Protein AF-A0A8I1KSX3-F1 (afdb_monomer)

Structure (mmCIF, N/CA/C/O backbone):
data_AF-A0A8I1KSX3-F1
#
_entry.id   AF-A0A8I1KSX3-F1
#
loop_
_atom_site.group_PDB
_atom_site.id
_atom_site.type_symbol
_atom_site.label_atom_id
_atom_site.label_alt_id
_atom_site.label_comp_id
_atom_site.label_asym_id
_atom_site.label_entity_id
_atom_site.label_seq_id
_atom_site.pdbx_PDB_ins_code
_atom_site.Cartn_x
_atom_site.Cartn_y
_atom_site.Cartn_z
_atom_site.occupancy
_atom_site.B_iso_or_equiv
_atom_site.auth_seq_id
_atom_site.auth_comp_id
_atom_site.auth_asym_id
_atom_site.auth_atom_id
_atom_site.pdbx_PDB_model_num
ATOM 1 N N . TYR A 1 1 ? -3.287 -19.341 21.370 1.00 27.23 1 TYR A N 1
ATOM 2 C CA . TYR A 1 1 ? -2.752 -18.463 22.425 1.00 27.23 1 TYR A CA 1
ATOM 3 C C . TYR A 1 1 ? -1.427 -17.921 21.934 1.00 27.23 1 TYR A C 1
ATOM 5 O O . TYR A 1 1 ? -0.500 -18.705 21.793 1.00 27.23 1 TYR A O 1
ATOM 13 N N . ALA A 1 2 ? -1.375 -16.641 21.568 1.00 31.47 2 ALA A N 1
ATOM 14 C CA . ALA A 1 2 ? -0.134 -15.988 21.161 1.00 31.47 2 ALA A CA 1
ATOM 15 C C . ALA A 1 2 ? 0.572 -15.428 22.402 1.00 31.47 2 ALA A C 1
ATOM 17 O O . ALA A 1 2 ? -0.080 -14.806 23.243 1.00 31.47 2 ALA A O 1
ATOM 18 N N . HIS A 1 3 ? 1.880 -15.649 22.509 1.00 29.52 3 HIS A N 1
ATOM 19 C CA . HIS A 1 3 ? 2.72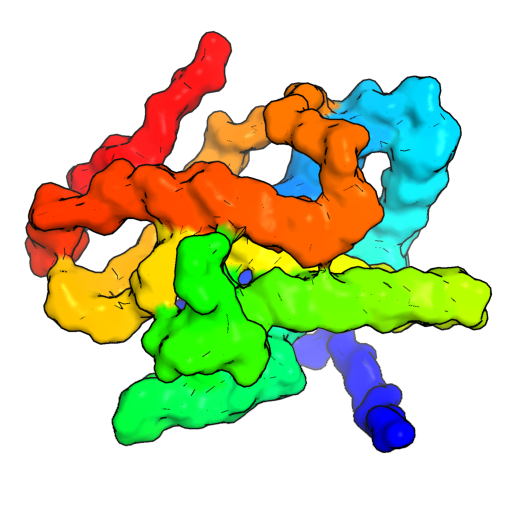4 -14.971 23.489 1.00 29.52 3 HIS A CA 1
ATOM 20 C C . HIS A 1 3 ? 3.095 -13.590 22.940 1.00 29.52 3 HIS A C 1
ATOM 22 O O . HIS A 1 3 ? 4.055 -13.454 22.190 1.00 29.52 3 HIS A O 1
ATOM 28 N N . LEU A 1 4 ? 2.298 -12.578 23.290 1.00 42.78 4 LEU A N 1
ATOM 29 C CA . LEU A 1 4 ? 2.620 -11.165 23.064 1.00 42.78 4 LEU A CA 1
ATOM 30 C C . LEU A 1 4 ? 3.369 -10.612 24.283 1.00 42.78 4 LEU A C 1
ATOM 32 O O . LEU A 1 4 ? 2.899 -9.708 24.973 1.00 42.78 4 LEU A O 1
ATOM 36 N N . ASP A 1 5 ? 4.529 -11.201 24.563 1.00 37.47 5 ASP A N 1
ATOM 37 C CA . ASP A 1 5 ? 5.438 -10.721 25.597 1.00 37.47 5 ASP A CA 1
ATOM 38 C C . ASP A 1 5 ? 6.277 -9.564 25.021 1.00 37.47 5 ASP A C 1
ATOM 40 O O . ASP A 1 5 ? 7.223 -9.779 24.273 1.00 37.47 5 ASP A O 1
ATOM 44 N N . GLN A 1 6 ? 5.888 -8.337 25.392 1.00 37.75 6 GLN A N 1
ATOM 45 C CA . GLN A 1 6 ? 6.492 -7.037 25.042 1.00 37.75 6 GLN A CA 1
ATOM 46 C C . GLN A 1 6 ? 6.409 -6.606 23.560 1.00 37.75 6 GLN A C 1
ATOM 48 O O . GLN A 1 6 ? 7.209 -6.991 22.713 1.00 37.75 6 GLN A O 1
ATOM 53 N N . ILE A 1 7 ? 5.504 -5.658 23.279 1.00 43.53 7 ILE A N 1
ATOM 54 C CA . ILE A 1 7 ? 5.659 -4.734 22.144 1.00 43.53 7 ILE A CA 1
ATOM 55 C C . ILE A 1 7 ? 6.748 -3.730 22.543 1.00 43.53 7 ILE A C 1
ATOM 57 O O . ILE A 1 7 ? 6.456 -2.773 23.262 1.00 43.53 7 ILE A O 1
ATOM 61 N N . ASP A 1 8 ? 7.996 -3.945 22.120 1.00 38.91 8 ASP A N 1
ATOM 62 C CA . ASP A 1 8 ? 9.026 -2.919 22.304 1.00 38.91 8 ASP A CA 1
ATOM 63 C C . ASP A 1 8 ? 8.781 -1.734 21.351 1.00 38.91 8 ASP A C 1
ATOM 65 O O . ASP A 1 8 ? 8.297 -1.880 20.222 1.00 38.91 8 ASP A O 1
ATOM 69 N N . LEU A 1 9 ? 9.094 -0.541 21.849 1.00 38.53 9 LEU A N 1
ATOM 70 C CA . LEU A 1 9 ? 8.979 0.742 21.162 1.00 38.53 9 LEU A CA 1
ATOM 71 C C . LEU A 1 9 ? 10.359 1.338 20.828 1.00 38.53 9 LEU A C 1
ATOM 73 O O . LEU A 1 9 ? 10.418 2.369 20.157 1.00 38.53 9 LEU A O 1
ATOM 77 N N . ASN A 1 10 ? 11.456 0.711 21.279 1.00 44.38 10 ASN A N 1
ATOM 78 C CA . ASN A 1 10 ? 12.824 1.205 21.138 1.00 44.38 10 ASN A CA 1
ATOM 79 C C . ASN A 1 10 ? 13.756 0.153 20.515 1.00 44.38 10 ASN A C 1
ATOM 81 O O . ASN A 1 10 ? 14.425 -0.578 21.240 1.00 44.38 10 ASN A O 1
ATOM 85 N N . GLU A 1 11 ? 13.935 0.153 19.192 1.00 43.94 11 GLU A N 1
ATOM 86 C CA . GLU A 1 11 ? 15.111 -0.515 18.622 1.00 43.94 11 GLU A CA 1
ATOM 87 C C . GLU A 1 11 ? 15.737 0.269 17.462 1.00 43.94 11 GLU A C 1
ATOM 89 O O . GLU A 1 11 ? 15.054 0.786 16.579 1.00 43.94 11 GLU A O 1
ATOM 94 N N . ASN A 1 12 ? 17.067 0.398 17.512 1.00 44.28 12 ASN A N 1
ATOM 95 C CA . ASN A 1 12 ? 17.891 0.969 16.451 1.00 44.28 12 ASN A CA 1
ATOM 96 C C . ASN A 1 12 ? 18.600 -0.194 15.747 1.00 44.28 12 ASN A C 1
ATOM 98 O O . ASN A 1 12 ? 19.654 -0.620 16.216 1.00 44.28 12 ASN A O 1
ATOM 102 N N . ASP A 1 13 ? 18.049 -0.686 14.638 1.00 37.19 13 ASP A N 1
ATOM 103 C CA . ASP A 1 13 ? 18.641 -1.783 13.856 1.00 37.19 13 ASP A CA 1
ATOM 104 C C . ASP A 1 13 ? 19.048 -1.288 12.443 1.00 37.19 13 ASP A C 1
ATOM 106 O O . ASP A 1 13 ? 18.427 -0.356 11.914 1.00 37.19 13 ASP A O 1
ATOM 110 N N . PRO A 1 14 ? 20.140 -1.790 11.825 1.00 36.28 14 PRO A N 1
ATOM 111 C CA . PRO A 1 14 ? 20.777 -1.102 10.706 1.00 36.28 14 PRO A CA 1
ATOM 112 C C . PRO A 1 14 ? 20.034 -1.316 9.379 1.00 36.28 14 PRO A C 1
ATOM 114 O O . PRO A 1 14 ? 20.072 -2.387 8.766 1.00 36.28 14 PRO A O 1
ATOM 117 N N . ILE A 1 15 ? 19.412 -0.234 8.904 1.00 39.81 15 ILE A N 1
ATOM 118 C 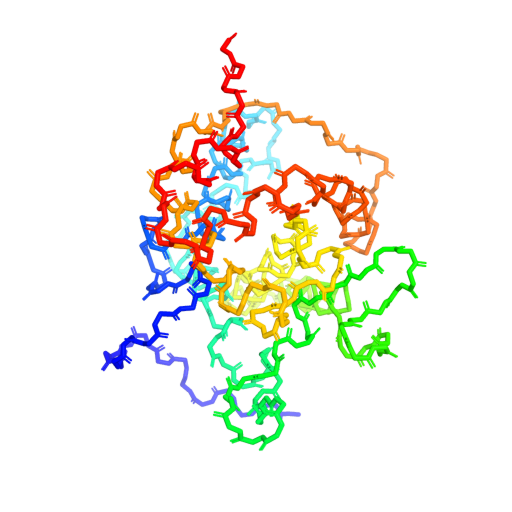CA . ILE A 1 15 ? 18.595 -0.171 7.686 1.00 39.81 15 ILE A CA 1
ATOM 119 C C . ILE A 1 15 ? 19.336 -0.756 6.470 1.00 39.81 15 ILE A C 1
ATOM 121 O O . ILE A 1 15 ? 20.348 -0.227 6.007 1.00 39.81 15 ILE A O 1
ATOM 125 N N . THR A 1 16 ? 18.766 -1.814 5.885 1.00 36.38 16 THR A N 1
ATOM 126 C CA . THR A 1 16 ? 19.076 -2.258 4.517 1.00 36.38 16 THR A CA 1
ATOM 127 C C . THR A 1 16 ? 17.858 -1.989 3.637 1.00 36.38 16 THR A C 1
ATOM 129 O O . THR A 1 16 ? 16.871 -2.716 3.727 1.00 36.38 16 THR A O 1
ATOM 132 N N . ALA A 1 17 ? 17.938 -0.923 2.831 1.00 40.91 17 ALA A N 1
ATOM 133 C CA . ALA A 1 17 ? 16.810 -0.283 2.143 1.00 40.91 17 ALA A CA 1
ATOM 134 C C . ALA A 1 17 ? 15.888 -1.250 1.368 1.00 40.91 17 ALA A C 1
ATOM 136 O O . ALA A 1 17 ? 16.362 -2.094 0.595 1.00 40.91 17 ALA A O 1
ATOM 137 N N . ARG A 1 18 ? 14.575 -1.095 1.585 1.00 49.75 18 ARG A N 1
ATOM 138 C CA . ARG A 1 18 ? 13.437 -1.857 1.015 1.00 49.75 18 ARG A CA 1
ATOM 139 C C . ARG A 1 18 ? 12.277 -0.878 0.752 1.00 49.75 18 ARG A C 1
ATOM 141 O O . ARG A 1 18 ? 12.567 0.306 0.625 1.00 49.75 18 ARG A O 1
ATOM 148 N N . TRP A 1 19 ? 11.026 -1.348 0.627 1.00 44.09 19 TRP A N 1
ATOM 149 C CA . TRP A 1 19 ? 9.850 -0.469 0.510 1.00 44.09 19 TRP A CA 1
ATOM 150 C C . TRP A 1 19 ? 9.839 0.605 1.603 1.00 44.09 19 TRP A C 1
ATOM 152 O O . TRP A 1 19 ? 10.477 0.468 2.652 1.00 44.09 19 TRP A O 1
ATOM 162 N N . SER A 1 20 ? 9.176 1.727 1.319 1.00 50.00 20 SER A N 1
ATOM 163 C CA . SER A 1 20 ? 9.177 2.887 2.201 1.00 50.00 20 SER A CA 1
ATOM 164 C C . SER A 1 20 ? 8.316 2.630 3.442 1.00 50.00 20 SER A C 1
ATOM 166 O O . SER A 1 20 ? 7.143 2.997 3.566 1.00 50.00 20 SER A O 1
ATOM 168 N N . ALA A 1 21 ? 8.991 2.033 4.410 1.00 44.97 21 ALA A N 1
ATOM 169 C CA . ALA A 1 21 ? 8.645 1.962 5.811 1.00 44.97 21 ALA A CA 1
ATOM 170 C C . ALA A 1 21 ? 9.914 2.161 6.669 1.00 44.97 21 ALA A C 1
ATOM 172 O O . ALA A 1 21 ? 9.955 1.702 7.796 1.00 44.97 21 ALA A O 1
ATOM 173 N N . GLU A 1 22 ? 10.966 2.850 6.190 1.00 51.91 22 GLU A N 1
ATOM 174 C CA . GLU A 1 22 ? 12.311 2.790 6.815 1.00 51.91 22 GLU A CA 1
ATOM 175 C C . GLU A 1 22 ? 12.403 3.338 8.257 1.00 51.91 22 GLU A C 1
ATOM 177 O O . GLU A 1 22 ? 13.435 3.177 8.908 1.00 51.91 22 GLU A O 1
ATOM 182 N N . ALA A 1 23 ? 11.359 4.002 8.765 1.00 46.94 23 ALA A N 1
ATOM 183 C CA . ALA A 1 23 ? 11.154 4.212 10.198 1.00 46.94 23 ALA A CA 1
ATOM 184 C C . ALA A 1 23 ? 9.655 4.415 10.518 1.00 46.94 23 ALA A C 1
ATOM 186 O O . ALA A 1 23 ? 8.986 5.168 9.802 1.00 46.94 23 ALA A O 1
ATOM 187 N N . PRO A 1 24 ? 9.130 3.849 11.626 1.00 46.91 24 PRO A N 1
ATOM 188 C CA . PRO A 1 24 ? 7.687 3.746 11.895 1.00 46.91 24 PRO A CA 1
ATOM 189 C C . PRO A 1 24 ? 6.945 5.078 12.055 1.00 46.91 24 PRO A C 1
ATOM 191 O O . PRO A 1 24 ? 5.727 5.118 11.935 1.00 46.91 24 PRO A O 1
ATOM 194 N N . TYR A 1 25 ? 7.651 6.181 12.315 1.00 52.75 25 TYR A N 1
ATOM 195 C CA . TYR A 1 25 ? 7.038 7.488 12.592 1.00 52.75 25 TYR A CA 1
ATOM 196 C C . TYR A 1 25 ? 7.298 8.533 11.483 1.00 52.75 25 TYR A C 1
ATOM 198 O O . TYR A 1 25 ? 6.640 9.580 11.429 1.00 52.75 25 TYR A O 1
ATOM 206 N N . HIS A 1 26 ? 8.204 8.228 10.546 1.00 50.88 26 HIS A N 1
ATOM 207 C CA . HIS A 1 26 ? 8.715 9.143 9.522 1.00 50.88 26 HIS A CA 1
ATOM 208 C C . HIS A 1 26 ? 8.005 8.958 8.179 1.00 50.88 26 HIS A C 1
ATOM 210 O O . HIS A 1 26 ? 8.343 8.075 7.399 1.00 50.88 26 HIS A O 1
ATOM 216 N N . SER A 1 27 ? 7.038 9.822 7.862 1.00 55.09 27 SER A N 1
ATOM 217 C CA . SER A 1 27 ? 6.347 9.788 6.558 1.00 55.09 27 SER A CA 1
ATOM 218 C C . SER A 1 27 ? 7.233 10.235 5.389 1.00 55.09 27 SER A C 1
ATOM 220 O O . SER A 1 27 ? 6.990 9.832 4.262 1.00 55.09 27 SER A O 1
ATOM 222 N N . ASP A 1 28 ? 8.302 10.993 5.644 1.00 56.22 28 ASP A N 1
ATOM 223 C CA . ASP A 1 28 ? 9.391 11.254 4.687 1.00 56.22 28 ASP A CA 1
ATOM 224 C C . ASP A 1 28 ? 10.158 9.981 4.280 1.00 56.22 28 ASP A C 1
ATOM 226 O O . ASP A 1 28 ? 10.796 9.952 3.230 1.00 56.22 28 ASP A O 1
ATOM 230 N N . LYS A 1 29 ? 10.043 8.917 5.084 1.00 65.38 29 LYS A N 1
ATOM 231 C CA . LYS A 1 29 ? 10.629 7.590 4.855 1.00 65.38 29 LYS A CA 1
ATOM 232 C C . LYS A 1 29 ? 9.584 6.484 4.731 1.00 65.38 29 LYS A C 1
ATOM 234 O O . LYS A 1 29 ? 9.946 5.311 4.649 1.00 65.38 29 LYS A O 1
ATOM 239 N N . SER A 1 30 ? 8.297 6.839 4.722 1.00 80.31 30 SER A N 1
ATOM 240 C CA . SER A 1 30 ? 7.229 5.866 4.565 1.00 80.31 30 SER A CA 1
ATOM 241 C C . SER A 1 30 ? 6.045 6.359 3.752 1.00 80.31 30 SER A C 1
ATOM 243 O O . SER A 1 30 ? 5.308 7.249 4.183 1.00 80.31 30 SER A O 1
ATOM 245 N N . THR A 1 31 ? 5.839 5.728 2.593 1.00 88.94 31 THR A N 1
ATOM 246 C CA . THR A 1 31 ? 4.712 6.016 1.702 1.00 88.94 31 THR A CA 1
ATOM 247 C C . THR A 1 31 ? 3.420 5.411 2.246 1.00 88.94 31 THR A C 1
ATOM 249 O O . THR A 1 31 ? 2.411 6.109 2.237 1.00 88.94 31 THR A O 1
ATOM 252 N N . HIS A 1 32 ? 3.441 4.213 2.847 1.00 93.50 32 HIS A N 1
ATOM 253 C CA . HIS A 1 32 ? 2.270 3.651 3.544 1.00 93.50 32 HIS A CA 1
ATOM 254 C C . HIS A 1 32 ? 1.758 4.603 4.645 1.00 93.50 32 HIS A C 1
ATOM 256 O O . HIS A 1 32 ? 0.580 4.969 4.676 1.00 93.50 32 HIS A O 1
ATOM 262 N N . LEU A 1 33 ? 2.664 5.103 5.498 1.00 89.94 33 LEU A N 1
ATOM 263 C CA . LEU A 1 33 ? 2.330 6.075 6.544 1.00 89.94 33 LEU A CA 1
ATOM 264 C C . LEU A 1 33 ? 1.923 7.445 5.980 1.00 89.94 33 LEU A C 1
ATOM 266 O O . LEU A 1 33 ? 1.101 8.133 6.585 1.00 89.94 33 LEU A O 1
ATOM 270 N N . TRP A 1 34 ? 2.488 7.863 4.845 1.00 92.75 34 TRP A N 1
ATOM 271 C CA . TRP A 1 34 ? 2.095 9.097 4.161 1.00 92.75 34 TRP A CA 1
ATOM 272 C C . TRP A 1 34 ? 0.675 9.000 3.583 1.00 92.75 34 TRP A C 1
ATOM 274 O O . TRP A 1 34 ? -0.139 9.877 3.869 1.00 92.75 34 TRP A O 1
ATOM 284 N N . ILE A 1 35 ? 0.337 7.914 2.874 1.00 92.94 35 ILE A N 1
ATOM 285 C CA . ILE A 1 35 ? -1.016 7.661 2.345 1.00 92.94 35 ILE A CA 1
ATOM 286 C C . ILE A 1 35 ? -2.030 7.643 3.495 1.00 92.94 35 ILE A C 1
ATOM 288 O O . ILE A 1 35 ? -3.044 8.338 3.435 1.00 92.94 35 ILE A O 1
ATOM 292 N N . ALA A 1 36 ? -1.735 6.913 4.576 1.00 92.31 36 ALA A N 1
ATOM 293 C CA . ALA A 1 36 ? -2.619 6.839 5.736 1.00 92.31 36 ALA A CA 1
ATOM 294 C C . ALA A 1 36 ? -2.811 8.202 6.432 1.00 92.31 36 ALA A C 1
ATOM 296 O O . ALA A 1 36 ? -3.929 8.549 6.815 1.00 92.31 36 ALA A O 1
ATOM 297 N N . LYS A 1 37 ? -1.751 9.019 6.546 1.00 89.62 37 LYS A N 1
ATOM 298 C CA . LYS A 1 37 ? -1.852 10.402 7.045 1.00 89.62 37 LYS A CA 1
ATOM 299 C C . LYS A 1 37 ? -2.710 11.275 6.119 1.00 89.62 37 LYS A C 1
ATOM 301 O O . LYS A 1 37 ? -3.594 11.963 6.620 1.00 89.62 37 LYS A O 1
ATOM 306 N N . GLN A 1 38 ? -2.528 11.208 4.797 1.00 90.56 38 GLN A N 1
ATOM 307 C CA . GLN A 1 38 ? -3.367 11.955 3.849 1.00 90.56 38 GLN A CA 1
ATOM 308 C C . GLN A 1 38 ? -4.844 11.542 3.924 1.00 90.56 38 GLN A C 1
ATOM 310 O O . GLN A 1 38 ? -5.710 12.413 3.916 1.00 90.56 38 GLN A O 1
ATOM 315 N N . ALA A 1 39 ? -5.146 10.248 4.079 1.00 90.12 39 ALA A N 1
ATOM 316 C CA . ALA A 1 39 ? -6.516 9.776 4.288 1.00 90.12 39 ALA A CA 1
ATOM 317 C C . ALA A 1 39 ? -7.145 10.374 5.564 1.00 90.12 39 ALA A C 1
ATOM 319 O O . ALA A 1 39 ? -8.287 10.831 5.531 1.00 90.12 39 ALA A O 1
ATOM 320 N N . ILE A 1 40 ? -6.386 10.462 6.664 1.00 88.75 40 ILE A N 1
ATOM 321 C CA . ILE A 1 40 ? -6.830 11.104 7.914 1.00 88.75 40 ILE A CA 1
ATOM 322 C C . ILE A 1 40 ? -7.082 12.614 7.726 1.00 88.75 40 ILE A C 1
ATOM 324 O O . ILE A 1 40 ? -8.036 13.141 8.302 1.00 88.75 40 ILE A O 1
ATOM 328 N N . GLU A 1 41 ? -6.289 13.322 6.914 1.00 87.19 41 GLU A N 1
ATOM 329 C CA . GLU A 1 41 ? -6.552 14.737 6.597 1.00 87.19 41 GLU A CA 1
ATOM 330 C C . GLU A 1 41 ? -7.760 14.929 5.658 1.00 87.19 41 GLU A C 1
ATOM 332 O O . GLU A 1 41 ? -8.536 15.864 5.856 1.00 87.19 41 GLU A O 1
ATOM 337 N N . ILE A 1 42 ? -8.011 14.010 4.716 1.00 87.12 42 ILE A N 1
ATOM 338 C CA . ILE A 1 42 ? -9.251 13.995 3.915 1.00 87.12 42 ILE A CA 1
ATOM 339 C C . ILE A 1 42 ? -10.471 13.782 4.830 1.00 87.12 42 ILE A C 1
ATOM 341 O O . ILE A 1 42 ? -11.422 14.561 4.776 1.00 87.12 42 ILE A O 1
ATOM 345 N N . MET A 1 43 ? -10.417 12.809 5.750 1.00 85.62 43 MET A N 1
ATOM 346 C CA . MET A 1 43 ? -11.481 12.560 6.739 1.00 85.62 43 MET A CA 1
ATOM 347 C C . MET A 1 43 ? -11.749 13.763 7.660 1.00 85.62 43 MET A C 1
ATOM 349 O O . MET A 1 43 ? -12.889 13.961 8.085 1.00 85.62 43 MET A O 1
ATOM 353 N N . LYS A 1 44 ? -10.728 14.583 7.957 1.00 82.81 44 LYS A N 1
ATOM 354 C CA . LYS A 1 44 ? -10.880 15.858 8.684 1.00 82.81 44 LYS A CA 1
ATOM 355 C C . LYS A 1 44 ? -11.597 16.910 7.843 1.00 82.81 44 LYS A C 1
ATOM 357 O O . LYS A 1 44 ? -12.553 17.510 8.334 1.00 82.81 44 LYS A O 1
ATOM 362 N N . THR A 1 45 ? -11.185 17.114 6.591 1.00 80.69 45 THR A N 1
ATOM 363 C CA . THR A 1 45 ? -11.862 18.041 5.663 1.00 80.69 45 THR A CA 1
ATOM 364 C C . THR A 1 45 ? -13.324 17.645 5.429 1.00 80.69 45 THR A C 1
ATOM 366 O O . THR A 1 45 ? -14.197 18.502 5.316 1.00 80.69 45 THR A O 1
ATOM 369 N N . GLU A 1 46 ? -13.612 16.343 5.436 1.00 76.88 46 GLU A N 1
ATOM 370 C CA . GLU A 1 46 ? -14.939 15.762 5.194 1.00 76.88 46 GLU A CA 1
ATOM 371 C C . GLU A 1 46 ? -15.674 15.374 6.491 1.00 76.88 46 GLU A C 1
ATOM 373 O O . GLU A 1 46 ? -16.600 14.558 6.490 1.00 76.88 46 GLU A O 1
ATOM 378 N N . SER A 1 47 ? -15.313 15.992 7.619 1.00 61.69 47 SER A N 1
ATOM 379 C CA . SER A 1 47 ? -15.871 15.708 8.954 1.00 61.69 47 SER A CA 1
ATOM 380 C C . SER A 1 47 ? -17.304 16.225 9.197 1.00 61.69 47 SER A C 1
ATOM 382 O O . SER A 1 47 ? -17.764 16.289 10.335 1.00 61.69 47 SER A O 1
ATOM 384 N N . ASN A 1 48 ? -18.069 16.488 8.130 1.00 58.50 48 ASN A N 1
ATOM 385 C CA . ASN A 1 48 ? -19.500 16.841 8.166 1.00 58.50 48 ASN A CA 1
ATOM 386 C C . ASN A 1 48 ? -20.412 15.705 8.693 1.00 58.50 48 ASN A C 1
ATOM 388 O O . ASN A 1 48 ? -21.633 15.855 8.746 1.00 58.50 48 ASN A O 1
ATOM 392 N N . ILE A 1 49 ? -19.830 14.559 9.059 1.00 62.88 49 ILE A N 1
ATOM 393 C CA . ILE A 1 49 ? -20.488 13.372 9.606 1.00 62.88 49 ILE A CA 1
ATOM 394 C C . ILE A 1 49 ? -19.787 13.029 10.928 1.00 62.88 49 ILE A C 1
ATOM 396 O O . ILE A 1 49 ? -18.580 12.799 10.948 1.00 62.88 49 ILE A O 1
ATOM 400 N N . GLU A 1 50 ? -20.536 12.947 12.033 1.00 63.62 50 GLU A N 1
ATOM 401 C CA . GLU A 1 50 ? -19.987 12.725 13.388 1.00 63.62 50 GLU A CA 1
ATOM 402 C C . GLU A 1 50 ? -19.144 11.433 13.501 1.00 63.62 50 GLU A C 1
ATOM 404 O O . GLU A 1 50 ? -18.181 11.390 14.262 1.00 63.62 50 GLU A O 1
ATOM 409 N N . ALA A 1 51 ? -19.430 10.408 12.688 1.00 63.06 51 ALA A N 1
ATOM 410 C CA . ALA A 1 51 ? -18.614 9.194 12.602 1.00 63.06 51 ALA A CA 1
ATOM 411 C C . ALA A 1 51 ? -17.181 9.459 12.089 1.00 63.06 51 ALA A C 1
ATOM 413 O O . ALA A 1 51 ? -16.229 8.902 12.636 1.00 63.06 51 ALA A O 1
ATOM 414 N N . ASN A 1 52 ? -17.011 10.346 11.098 1.00 70.12 52 ASN A N 1
ATOM 415 C CA . ASN A 1 52 ? -15.691 10.728 10.579 1.00 70.12 52 ASN A CA 1
ATOM 416 C C . ASN A 1 52 ? -14.879 11.438 11.664 1.00 70.12 52 ASN A C 1
ATOM 418 O O . ASN A 1 52 ? -13.705 11.135 11.855 1.00 70.12 52 ASN A O 1
ATOM 422 N N . LYS A 1 53 ? -15.524 12.335 12.417 1.00 73.56 53 LYS A N 1
ATOM 423 C CA . LYS A 1 53 ? -14.912 13.050 13.540 1.00 73.56 53 LYS A CA 1
ATOM 424 C C . LYS A 1 53 ? -14.442 12.093 14.640 1.00 73.56 53 LYS A C 1
ATOM 426 O O . LYS A 1 53 ? -13.292 12.179 15.051 1.00 73.56 53 LYS A O 1
ATOM 431 N N . GLN A 1 54 ? -15.271 11.133 15.053 1.00 75.50 54 GLN A N 1
ATOM 432 C CA . GLN A 1 54 ? -14.876 10.144 16.065 1.00 75.50 54 GLN A CA 1
ATOM 433 C C . GLN A 1 54 ? -13.714 9.261 15.585 1.00 75.50 54 GLN A C 1
ATOM 435 O O . GLN A 1 54 ? -12.767 9.039 16.337 1.00 75.50 54 GLN A O 1
ATOM 440 N N . ALA A 1 55 ? -13.730 8.810 14.325 1.00 78.69 55 ALA A N 1
ATOM 441 C CA . ALA A 1 55 ? -12.614 8.064 13.741 1.00 78.69 55 ALA A CA 1
ATOM 442 C C . ALA A 1 55 ? -11.318 8.901 13.673 1.00 78.69 55 ALA A C 1
ATOM 444 O O . ALA A 1 55 ? -10.242 8.399 13.996 1.00 78.69 55 ALA A O 1
ATOM 445 N N . VAL A 1 56 ? -11.422 10.187 13.320 1.00 83.94 56 VAL A N 1
ATOM 446 C CA . VAL A 1 56 ? -10.313 11.154 13.340 1.00 83.94 56 VAL A CA 1
ATOM 447 C C . VAL A 1 56 ? -9.759 11.353 14.752 1.00 83.94 56 VAL A C 1
ATOM 449 O O . VAL A 1 56 ? -8.53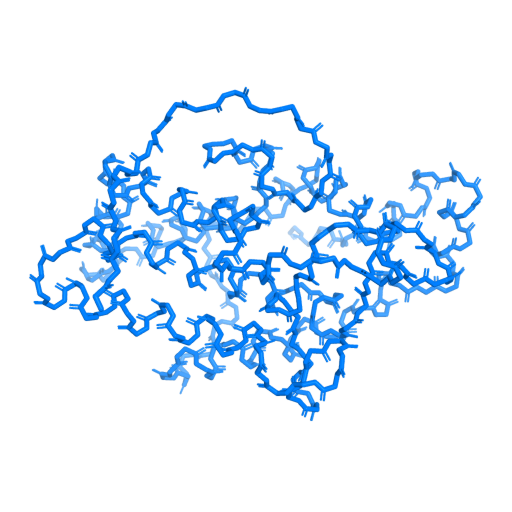8 11.320 14.915 1.00 83.94 56 VAL A O 1
ATOM 452 N N . ASP A 1 57 ? -10.616 11.534 15.759 1.00 84.44 57 ASP A N 1
ATOM 453 C CA . ASP A 1 57 ? -10.206 11.728 17.155 1.00 84.44 57 ASP A CA 1
ATOM 454 C C . ASP A 1 57 ? -9.463 10.487 17.681 1.00 84.44 57 ASP A C 1
ATOM 456 O O . ASP A 1 57 ? -8.390 10.611 18.274 1.00 84.44 57 ASP A O 1
ATOM 460 N N . PHE A 1 58 ? -9.962 9.282 17.380 1.00 80.12 58 PHE A N 1
ATOM 461 C CA . PHE A 1 58 ? -9.285 8.021 17.704 1.00 80.12 58 PHE A CA 1
ATOM 462 C C . PHE A 1 58 ? -7.926 7.872 17.000 1.00 80.12 58 PHE A C 1
ATOM 464 O O . PHE A 1 58 ? -6.928 7.591 17.663 1.00 80.12 58 PHE A O 1
ATOM 471 N N . LEU A 1 59 ? -7.853 8.107 15.683 1.00 85.25 59 LEU A N 1
ATOM 472 C CA . LEU A 1 59 ? -6.613 7.992 14.896 1.00 85.25 59 LEU A CA 1
ATOM 473 C C . LEU A 1 59 ? -5.598 9.120 15.168 1.00 85.25 59 LEU A C 1
ATOM 475 O O . LEU A 1 59 ? -4.451 9.043 14.723 1.00 85.25 59 LEU A O 1
ATOM 479 N N . ASN A 1 60 ? -5.990 10.170 15.897 1.00 86.56 60 ASN A N 1
ATOM 480 C CA . ASN A 1 60 ? -5.085 11.217 16.377 1.00 86.56 60 ASN A CA 1
ATOM 481 C C . ASN A 1 60 ? -4.799 11.142 17.887 1.00 86.56 60 ASN A C 1
ATOM 483 O O . ASN A 1 60 ? -3.946 11.895 18.361 1.00 86.56 60 ASN A O 1
ATOM 487 N N . TYR A 1 61 ? -5.423 10.220 18.629 1.00 90.62 61 TYR A N 1
ATOM 488 C CA . TYR A 1 61 ? -5.045 9.935 20.012 1.00 90.62 61 TYR A CA 1
ATOM 489 C C . TYR A 1 61 ? -3.621 9.345 20.043 1.00 90.62 61 TYR A C 1
ATOM 491 O O . TYR A 1 61 ? -3.402 8.328 19.381 1.00 90.62 61 TYR A O 1
ATOM 499 N N . PRO A 1 62 ? -2.647 9.931 20.775 1.00 90.19 62 PRO A N 1
ATOM 500 C CA . PRO A 1 62 ? -1.223 9.627 20.583 1.00 90.19 62 PRO A CA 1
ATOM 501 C C . PRO A 1 62 ? -0.879 8.134 20.614 1.00 90.19 62 PRO A C 1
ATOM 503 O O . PRO A 1 62 ? -0.356 7.611 19.638 1.00 90.19 62 PRO A O 1
ATOM 506 N N . GLN A 1 63 ? -1.293 7.416 21.663 1.00 91.25 63 GLN A N 1
ATOM 507 C CA . GLN A 1 63 ? -1.017 5.982 21.812 1.00 91.25 63 GLN A CA 1
ATOM 508 C C . GLN A 1 63 ? -1.546 5.142 20.633 1.00 91.25 63 GLN A C 1
ATOM 510 O O . GLN A 1 63 ? -0.887 4.212 20.175 1.00 91.25 63 GLN A O 1
ATOM 515 N N . TYR A 1 64 ? -2.741 5.462 20.134 1.00 92.69 64 TYR A N 1
ATOM 516 C CA . TYR A 1 64 ? -3.395 4.710 19.061 1.00 92.69 64 TYR A CA 1
ATOM 517 C C . TYR A 1 64 ? -2.815 5.060 17.692 1.00 92.69 64 TYR A C 1
ATOM 519 O O . TYR A 1 64 ? -2.649 4.178 16.853 1.00 92.69 64 TYR A O 1
ATOM 527 N N . LYS A 1 65 ? -2.433 6.324 17.499 1.00 90.56 65 LYS A N 1
ATOM 528 C CA . LYS A 1 65 ? -1.690 6.802 16.334 1.00 90.56 65 LYS A CA 1
ATOM 529 C C . LYS A 1 65 ? -0.322 6.131 16.222 1.00 90.56 65 LYS A C 1
ATOM 531 O O . LYS A 1 65 ? 0.051 5.698 15.131 1.00 90.56 65 LYS A O 1
ATOM 536 N N . ASP A 1 66 ? 0.394 6.006 17.336 1.00 89.56 66 ASP A N 1
ATOM 537 C CA . ASP A 1 66 ? 1.712 5.371 17.380 1.00 89.56 66 ASP A CA 1
ATOM 538 C C . ASP A 1 66 ? 1.598 3.859 17.125 1.00 89.56 66 ASP A C 1
ATOM 540 O O . ASP A 1 66 ? 2.332 3.328 16.295 1.00 89.56 66 ASP A O 1
ATOM 544 N N . LEU A 1 67 ? 0.613 3.176 17.728 1.00 93.25 67 LEU A N 1
ATOM 545 C CA . LEU A 1 67 ? 0.344 1.751 17.476 1.00 93.25 67 LEU A CA 1
ATOM 546 C C . LEU A 1 67 ? -0.119 1.463 16.040 1.00 93.25 67 LEU A C 1
ATOM 548 O O . LEU A 1 67 ? 0.340 0.493 15.444 1.00 93.25 67 LEU A O 1
ATOM 552 N N . PHE A 1 68 ? -0.968 2.312 15.457 1.00 94.62 68 PHE A N 1
ATOM 553 C CA . PHE A 1 68 ? -1.354 2.229 14.045 1.00 94.62 68 PHE A CA 1
ATOM 554 C C . PHE A 1 68 ? -0.146 2.427 13.114 1.00 94.62 68 PHE A C 1
ATOM 556 O O . PHE A 1 68 ? 0.046 1.664 12.167 1.00 94.62 68 PHE A O 1
ATOM 563 N N . SER A 1 69 ? 0.720 3.397 13.425 1.00 90.69 69 SER A N 1
ATOM 564 C CA . SER A 1 69 ? 1.957 3.643 12.671 1.00 90.69 69 SER A CA 1
ATOM 565 C C . SER A 1 69 ? 2.960 2.487 12.819 1.00 90.69 69 SER A C 1
ATOM 567 O O . SER A 1 69 ? 3.607 2.106 11.844 1.00 90.69 69 SER A O 1
ATOM 569 N N . LYS A 1 70 ? 3.031 1.856 14.001 1.00 89.62 70 LYS A N 1
ATOM 570 C CA . LYS A 1 70 ? 3.810 0.629 14.222 1.00 89.62 70 LYS A CA 1
ATOM 571 C C . LYS A 1 70 ? 3.220 -0.571 13.476 1.00 89.62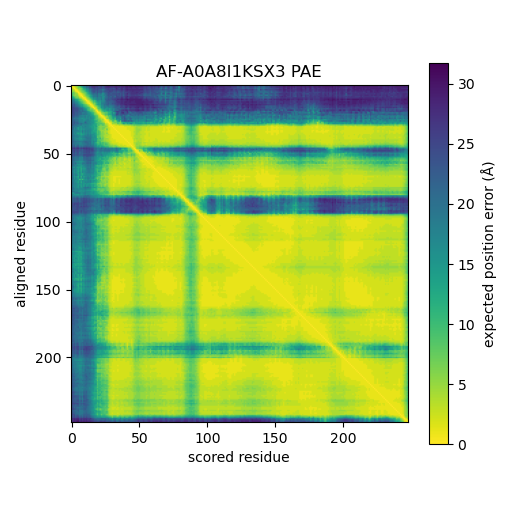 70 LYS A C 1
ATOM 573 O O . LYS A 1 70 ? 3.983 -1.360 12.944 1.00 89.62 70 LYS A O 1
ATOM 578 N N . GLY A 1 71 ? 1.896 -0.699 13.385 1.00 93.94 71 GLY A N 1
ATOM 579 C CA . GLY A 1 71 ? 1.241 -1.756 12.605 1.00 93.94 71 GLY A CA 1
ATOM 580 C C . GLY A 1 71 ? 1.528 -1.652 11.104 1.00 93.94 71 GLY A C 1
ATOM 581 O O . GLY A 1 71 ? 1.795 -2.665 10.464 1.00 93.94 71 GLY A O 1
ATOM 582 N N . LEU A 1 72 ? 1.547 -0.427 10.562 1.00 92.44 72 LEU A N 1
ATOM 583 C CA . LEU A 1 72 ? 2.007 -0.157 9.193 1.00 92.44 72 LEU A CA 1
ATOM 584 C C . LEU A 1 72 ? 3.479 -0.554 8.994 1.00 92.44 72 LEU A C 1
ATOM 586 O O . LEU A 1 72 ? 3.819 -1.174 8.000 1.00 92.44 72 LEU A O 1
ATOM 590 N N . TYR A 1 73 ? 4.358 -0.223 9.942 1.00 88.69 73 TYR A N 1
ATOM 591 C CA . TYR A 1 73 ? 5.777 -0.582 9.866 1.00 88.69 73 TYR A CA 1
ATOM 592 C C . TYR A 1 73 ? 6.014 -2.092 9.985 1.00 88.69 73 TYR A C 1
ATOM 594 O O . TYR A 1 73 ? 6.664 -2.699 9.137 1.00 88.69 73 TYR A O 1
ATOM 602 N N . ASP A 1 74 ? 5.493 -2.710 11.047 1.00 89.25 74 ASP A N 1
ATOM 603 C CA . ASP A 1 74 ? 5.791 -4.096 11.402 1.00 89.25 74 ASP A CA 1
ATOM 604 C C . ASP A 1 74 ? 5.416 -5.057 10.272 1.00 89.25 74 ASP A C 1
ATOM 606 O O . ASP A 1 74 ? 6.114 -6.054 10.104 1.00 89.25 74 ASP A O 1
ATOM 610 N N . ALA A 1 75 ? 4.376 -4.754 9.482 1.00 89.81 75 ALA A N 1
ATOM 611 C CA . ALA A 1 75 ? 3.948 -5.549 8.331 1.00 89.81 75 ALA A CA 1
ATOM 612 C C . ALA A 1 75 ? 5.103 -5.901 7.370 1.00 89.81 75 ALA A C 1
ATOM 614 O O . ALA A 1 75 ? 5.186 -7.028 6.885 1.00 89.81 75 ALA A O 1
ATOM 615 N N . ASP A 1 76 ? 6.027 -4.965 7.146 1.00 83.50 76 ASP A N 1
ATOM 616 C CA . ASP A 1 76 ? 7.152 -5.125 6.220 1.00 83.50 76 ASP A CA 1
ATOM 617 C C . ASP A 1 76 ? 8.360 -5.853 6.854 1.00 83.50 76 ASP A C 1
ATOM 619 O O . ASP A 1 76 ? 9.128 -6.545 6.173 1.00 83.50 76 ASP A O 1
ATOM 623 N N . TYR A 1 77 ? 8.534 -5.728 8.177 1.00 79.75 77 TYR A N 1
ATOM 624 C CA . TYR A 1 77 ? 9.749 -6.147 8.896 1.00 79.75 77 TYR A CA 1
ATOM 625 C C . TYR A 1 77 ? 9.577 -7.397 9.774 1.00 79.75 77 TYR A C 1
ATOM 627 O O . TYR A 1 77 ? 10.507 -8.205 9.861 1.00 79.75 77 TYR A 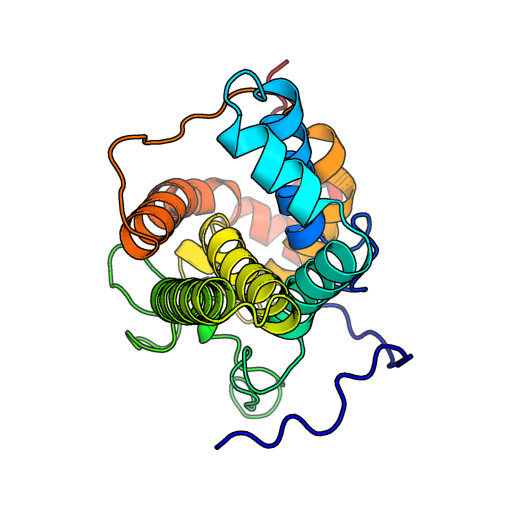O 1
ATOM 635 N N . ASN A 1 78 ? 8.412 -7.603 10.390 1.00 82.38 78 ASN A N 1
ATOM 636 C CA . ASN A 1 78 ? 8.134 -8.741 11.265 1.00 82.38 78 ASN A CA 1
ATOM 637 C C . ASN A 1 78 ? 7.869 -10.020 10.448 1.00 82.38 78 ASN A C 1
ATOM 639 O O . ASN A 1 78 ? 7.090 -10.035 9.492 1.00 82.38 78 ASN A O 1
ATOM 643 N N . ALA A 1 79 ? 8.492 -11.119 10.877 1.00 75.25 79 ALA A N 1
ATOM 644 C CA . ALA A 1 79 ? 8.373 -12.439 10.266 1.00 75.25 79 ALA A CA 1
ATOM 645 C C . ALA A 1 79 ? 6.933 -12.989 10.235 1.00 75.25 79 ALA A C 1
ATOM 647 O O . ALA A 1 79 ? 6.638 -13.812 9.371 1.00 75.25 79 ALA A O 1
ATOM 648 N N . GLU A 1 80 ? 6.039 -12.541 11.130 1.00 81.25 80 GLU A N 1
ATOM 649 C CA . GLU A 1 80 ? 4.613 -12.915 11.088 1.00 81.25 80 GLU A CA 1
ATOM 650 C C . GLU A 1 80 ? 3.924 -12.441 9.793 1.00 81.25 80 GLU A C 1
ATOM 652 O O . GLU A 1 80 ? 3.062 -13.137 9.259 1.00 81.25 80 GLU A O 1
ATOM 657 N N . PHE A 1 81 ? 4.316 -11.274 9.275 1.00 82.38 81 PHE A N 1
ATOM 658 C CA . PHE A 1 81 ? 3.584 -10.560 8.228 1.00 82.38 81 PHE A CA 1
ATOM 659 C C . PHE A 1 81 ? 4.275 -10.654 6.855 1.00 82.38 81 PHE A C 1
ATOM 661 O O . PHE A 1 81 ? 3.608 -10.875 5.839 1.00 82.38 81 PHE A O 1
ATOM 668 N N . ASN A 1 82 ? 5.614 -10.609 6.812 1.00 70.31 82 ASN A N 1
ATOM 669 C CA . ASN A 1 82 ? 6.405 -10.799 5.581 1.00 70.31 82 ASN A CA 1
ATOM 670 C C . ASN A 1 82 ? 6.728 -12.282 5.255 1.00 70.31 82 ASN A C 1
ATOM 672 O O . ASN A 1 82 ? 7.497 -12.573 4.326 1.00 70.31 82 ASN A O 1
ATOM 676 N N . ASP A 1 83 ? 6.121 -13.207 6.013 1.00 62.81 83 ASP A N 1
ATOM 677 C CA . ASP A 1 83 ? 6.255 -14.675 5.957 1.00 62.81 83 ASP A CA 1
ATOM 678 C C . ASP A 1 83 ? 7.667 -15.211 6.290 1.00 62.81 83 ASP A C 1
ATOM 680 O O . ASP A 1 83 ? 7.990 -16.360 5.990 1.00 62.81 83 ASP A O 1
ATOM 684 N N . GLY A 1 84 ? 8.539 -14.380 6.886 1.00 49.56 84 GLY A N 1
ATOM 685 C CA . GLY A 1 84 ? 9.797 -14.741 7.573 1.00 49.56 84 GLY A CA 1
ATOM 686 C C . GLY A 1 84 ? 10.896 -15.437 6.750 1.00 49.56 84 GLY A C 1
ATOM 687 O O . GLY A 1 84 ? 12.006 -15.658 7.239 1.00 49.56 84 GLY A O 1
ATOM 688 N N . GLY A 1 85 ? 10.592 -15.821 5.514 1.00 45.66 85 GLY A N 1
ATOM 689 C CA . GLY A 1 85 ? 11.323 -16.839 4.779 1.00 45.66 85 GLY A CA 1
ATOM 690 C C . GLY A 1 85 ? 12.590 -16.354 4.087 1.00 45.66 85 GLY A C 1
ATOM 691 O O . GLY A 1 85 ? 12.815 -15.169 3.833 1.00 45.66 85 GLY A O 1
ATOM 692 N N . THR A 1 86 ? 13.411 -17.319 3.685 1.00 44.81 86 THR A N 1
ATOM 693 C CA . THR A 1 86 ? 14.379 -17.096 2.613 1.00 44.81 86 THR A CA 1
ATOM 694 C C . THR A 1 86 ? 13.638 -16.808 1.303 1.00 44.81 86 THR A C 1
ATOM 696 O O . THR A 1 86 ? 12.690 -17.500 0.923 1.00 44.81 86 THR A O 1
ATOM 699 N N . GLY A 1 87 ? 14.080 -15.763 0.606 1.00 49.53 87 GLY A N 1
ATOM 700 C CA . GLY A 1 87 ? 13.679 -15.476 -0.765 1.00 49.53 87 GLY A CA 1
ATOM 701 C C . GLY A 1 87 ? 14.300 -16.478 -1.745 1.00 49.53 87 GLY A C 1
ATOM 702 O O . GLY A 1 87 ? 14.943 -17.456 -1.350 1.00 49.53 87 GLY A O 1
ATOM 703 N N . ILE A 1 88 ? 14.113 -16.246 -3.047 1.00 45.94 88 ILE A N 1
ATOM 704 C CA . ILE A 1 88 ? 14.465 -17.237 -4.075 1.00 45.94 88 ILE A CA 1
ATOM 705 C C . ILE A 1 88 ? 15.944 -17.660 -3.979 1.00 45.94 88 ILE A C 1
ATOM 707 O O . ILE A 1 88 ? 16.857 -16.836 -3.934 1.00 45.94 88 ILE A O 1
ATOM 711 N N . GLY A 1 89 ? 16.163 -18.977 -3.913 1.00 47.97 89 GLY A N 1
ATOM 712 C CA . GLY A 1 89 ? 17.485 -19.603 -3.832 1.00 47.97 89 GLY A CA 1
ATOM 713 C C . GLY A 1 89 ? 18.227 -19.444 -2.498 1.00 47.97 89 GLY A C 1
ATOM 714 O O . GLY A 1 89 ? 19.392 -19.821 -2.429 1.00 47.97 89 GLY A O 1
ATOM 715 N N . GLY A 1 90 ? 17.616 -18.868 -1.455 1.00 43.69 90 GLY A N 1
ATOM 716 C CA . GLY A 1 90 ? 18.283 -18.625 -0.165 1.00 43.69 90 GLY A CA 1
ATOM 717 C C . GLY A 1 90 ? 19.304 -17.478 -0.164 1.00 43.69 90 GLY A C 1
ATOM 718 O O . GLY A 1 90 ? 19.874 -17.171 0.879 1.00 43.69 90 GLY A O 1
ATOM 719 N N . VAL A 1 91 ? 19.516 -16.828 -1.314 1.00 47.06 91 VAL A N 1
ATOM 720 C CA . VAL A 1 91 ? 20.427 -15.680 -1.482 1.00 47.06 91 VAL A CA 1
ATOM 721 C C . VAL A 1 91 ? 19.759 -14.371 -1.047 1.00 47.06 91 VAL A C 1
ATOM 723 O O . VAL A 1 91 ? 20.418 -13.468 -0.533 1.00 47.06 91 VAL A O 1
ATOM 726 N N . PHE A 1 92 ? 18.440 -14.279 -1.212 1.00 47.09 92 PHE A N 1
ATOM 727 C CA . PHE A 1 92 ? 17.619 -13.174 -0.721 1.00 47.09 92 PHE A CA 1
ATOM 728 C C . PHE A 1 92 ? 16.959 -13.560 0.615 1.00 47.09 92 PHE A C 1
ATOM 730 O O . PHE A 1 92 ? 16.666 -14.733 0.852 1.00 47.09 92 PHE A O 1
ATOM 737 N N . LYS A 1 93 ? 16.699 -12.582 1.490 1.00 47.19 93 LYS A N 1
ATOM 738 C CA . LYS A 1 93 ? 15.904 -12.746 2.723 1.00 47.19 93 LYS A CA 1
ATOM 739 C C . LYS A 1 93 ? 14.590 -11.980 2.596 1.00 47.19 93 LYS A C 1
ATOM 741 O O . LYS A 1 93 ? 14.601 -10.898 2.017 1.00 47.19 93 LYS A O 1
ATOM 746 N N . GLY A 1 94 ? 13.534 -12.516 3.202 1.00 55.25 94 GLY A N 1
ATOM 747 C CA . GLY A 1 94 ? 12.161 -12.030 3.117 1.00 55.25 94 GLY A CA 1
ATOM 748 C C . GLY A 1 94 ? 11.419 -12.652 1.934 1.00 55.25 94 GLY A C 1
ATOM 749 O O . GLY A 1 94 ? 11.954 -12.769 0.826 1.00 55.25 94 GLY A O 1
ATOM 750 N N . GLY A 1 95 ? 10.194 -13.111 2.195 1.00 65.31 95 GLY A N 1
ATOM 751 C CA . GLY A 1 95 ? 9.310 -13.683 1.185 1.00 65.31 95 GLY A CA 1
ATOM 752 C C . GLY A 1 95 ? 8.379 -12.640 0.577 1.00 65.31 95 GLY A C 1
ATOM 753 O O . GLY A 1 95 ? 8.203 -12.642 -0.642 1.00 65.31 95 GLY A O 1
ATOM 754 N N . TRP A 1 96 ? 7.771 -11.802 1.426 1.00 83.75 96 TRP A N 1
ATOM 755 C CA . TRP A 1 96 ? 6.766 -10.771 1.112 1.00 83.75 96 TRP A CA 1
ATOM 756 C C . TRP A 1 96 ? 5.608 -11.214 0.208 1.00 83.75 96 TRP A C 1
ATOM 758 O O . TRP A 1 96 ? 4.858 -10.385 -0.282 1.00 83.75 96 TRP A O 1
ATOM 768 N N . LYS A 1 97 ? 5.402 -12.514 -0.027 1.00 89.06 97 LYS A N 1
ATOM 769 C CA . LYS A 1 97 ? 4.347 -13.011 -0.927 1.00 89.06 97 LYS A CA 1
ATOM 770 C C . LYS A 1 97 ? 2.937 -12.646 -0.435 1.00 89.06 97 LYS A C 1
ATOM 772 O O . LYS A 1 97 ? 2.049 -12.421 -1.246 1.00 89.06 97 LYS A O 1
ATOM 777 N N . SER A 1 98 ? 2.796 -12.467 0.876 1.00 92.88 98 SER A N 1
ATOM 778 C CA . SER A 1 98 ? 1.667 -11.857 1.582 1.00 92.88 98 SER A CA 1
ATOM 779 C C . SER A 1 98 ? 1.318 -10.427 1.147 1.00 92.88 98 SER A C 1
ATOM 781 O O . SER A 1 98 ? 0.178 -10.033 1.344 1.00 92.88 98 SER A O 1
ATOM 783 N N . HIS A 1 99 ? 2.243 -9.675 0.545 1.00 95.12 99 HIS A N 1
ATOM 784 C CA . HIS A 1 99 ? 2.059 -8.289 0.084 1.00 95.12 99 HIS A CA 1
ATOM 785 C C . HIS A 1 99 ? 1.653 -8.194 -1.392 1.00 95.12 99 HIS A C 1
ATOM 787 O O . HIS A 1 99 ? 1.306 -7.122 -1.877 1.00 95.12 99 HIS A O 1
ATOM 793 N N . PHE A 1 100 ? 1.684 -9.307 -2.128 1.00 96.50 100 PHE A N 1
ATOM 794 C CA . PHE A 1 100 ? 1.310 -9.349 -3.540 1.00 96.50 100 PHE A CA 1
ATOM 795 C C . PHE A 1 100 ? -0.088 -9.942 -3.712 1.00 96.50 100 PHE A C 1
ATOM 797 O O . PHE A 1 100 ? -0.510 -10.819 -2.949 1.00 96.50 100 PHE A O 1
ATOM 804 N N . TYR A 1 101 ? -0.816 -9.464 -4.719 1.00 98.44 101 TYR A N 1
ATOM 805 C CA . TYR A 1 101 ? -2.151 -9.953 -5.048 1.00 98.44 101 TYR A CA 1
ATOM 806 C C . TYR A 1 101 ? -2.544 -9.532 -6.467 1.00 98.44 101 TYR A C 1
ATOM 808 O O . TYR A 1 101 ? -2.845 -8.367 -6.715 1.00 98.44 101 TYR A O 1
ATOM 816 N N . ASP A 1 102 ? -2.590 -10.485 -7.396 1.00 98.62 102 ASP A N 1
ATOM 817 C CA . ASP A 1 102 ? -3.160 -10.257 -8.722 1.00 98.62 102 ASP A CA 1
ATOM 818 C C . ASP A 1 102 ? -4.704 -10.392 -8.665 1.00 98.62 102 ASP A C 1
ATOM 820 O O . ASP A 1 102 ? -5.216 -11.465 -8.330 1.00 98.62 102 ASP A O 1
ATOM 824 N N . PRO A 1 103 ? -5.481 -9.344 -9.002 1.00 98.56 103 PRO A N 1
ATOM 825 C CA . PRO A 1 103 ? -6.944 -9.353 -8.934 1.00 98.56 103 PRO A CA 1
ATOM 826 C C . PRO A 1 103 ? -7.632 -10.230 -9.992 1.00 98.56 103 PRO A C 1
ATOM 828 O O . PRO A 1 103 ? -8.839 -10.487 -9.872 1.00 98.56 103 PRO A O 1
ATOM 831 N N . ASP A 1 104 ? -6.910 -10.687 -11.016 1.00 98.56 104 ASP A N 1
ATOM 832 C CA . ASP A 1 104 ? -7.444 -11.535 -12.084 1.00 98.56 104 ASP A CA 1
ATOM 833 C C . ASP A 1 104 ? -7.217 -13.022 -11.790 1.00 98.56 104 ASP A C 1
ATOM 835 O O . ASP A 1 104 ? -8.143 -13.812 -11.974 1.00 98.56 104 ASP A O 1
ATOM 839 N N . THR A 1 105 ? -6.039 -13.409 -11.276 1.00 98.38 105 THR A N 1
ATOM 840 C CA . THR A 1 105 ? -5.770 -14.810 -10.875 1.00 98.38 105 THR A CA 1
ATOM 841 C C . THR A 1 105 ? -6.143 -15.117 -9.424 1.00 98.38 105 THR A C 1
ATOM 843 O O . THR A 1 105 ? -6.410 -16.271 -9.101 1.00 98.38 105 THR A O 1
ATOM 846 N N . LYS A 1 106 ? -6.223 -14.090 -8.564 1.00 98.38 106 LYS A N 1
ATOM 847 C CA . LYS A 1 106 ? -6.376 -14.169 -7.095 1.00 98.38 106 LYS A CA 1
ATOM 848 C C . LYS A 1 106 ? -5.135 -14.666 -6.345 1.00 98.38 106 LYS A C 1
ATOM 850 O O . LYS A 1 106 ? -5.247 -15.075 -5.189 1.00 98.38 106 LYS A O 1
ATOM 855 N N . GLU A 1 107 ? -3.961 -14.601 -6.970 1.00 98.06 107 GLU A N 1
ATOM 856 C CA . GLU A 1 107 ? -2.721 -15.207 -6.470 1.00 98.06 107 GLU A CA 1
ATOM 857 C C . GLU A 1 107 ? -1.597 -14.188 -6.227 1.00 98.06 107 GLU A C 1
ATOM 859 O O . GLU A 1 107 ? -1.514 -13.145 -6.881 1.00 98.06 107 GLU A O 1
ATOM 864 N N . ASN A 1 108 ? -0.681 -14.530 -5.318 1.00 96.06 108 ASN A N 1
ATOM 865 C CA . ASN A 1 108 ? 0.618 -13.865 -5.186 1.00 96.06 108 ASN A CA 1
ATOM 866 C C . ASN A 1 108 ? 1.603 -14.312 -6.288 1.00 96.06 108 ASN A C 1
ATOM 868 O O . ASN A 1 108 ? 1.320 -15.214 -7.080 1.00 96.06 108 ASN A O 1
ATOM 872 N N . TYR A 1 109 ? 2.815 -13.745 -6.293 1.00 92.31 109 TYR A N 1
ATOM 873 C CA . TYR A 1 109 ? 3.841 -14.017 -7.312 1.00 92.31 109 TYR A CA 1
ATOM 874 C C . TYR A 1 109 ? 4.340 -15.476 -7.371 1.00 92.31 109 TYR A C 1
ATOM 876 O O . TYR A 1 109 ? 5.127 -15.815 -8.256 1.00 92.31 109 TYR A O 1
ATOM 884 N N . ARG A 1 110 ? 3.919 -16.343 -6.440 1.00 90.75 110 ARG A N 1
ATOM 885 C CA . ARG A 1 110 ? 4.231 -17.781 -6.422 1.00 90.75 110 ARG A CA 1
ATOM 886 C C . ARG A 1 110 ? 3.098 -18.662 -6.967 1.00 90.75 110 ARG A C 1
ATOM 888 O O . ARG A 1 110 ? 3.273 -19.877 -6.995 1.00 90.75 110 ARG A O 1
ATOM 895 N N . GLY A 1 111 ? 1.974 -18.081 -7.397 1.00 93.56 111 GLY A N 1
ATOM 896 C CA . GLY A 1 111 ? 0.785 -18.837 -7.811 1.00 93.56 111 GLY A CA 1
ATOM 897 C C . GLY A 1 111 ? 0.008 -19.418 -6.625 1.00 93.56 111 GLY A C 1
ATOM 898 O O . GLY A 1 111 ? -0.564 -20.499 -6.721 1.00 93.56 111 GLY A O 1
ATOM 899 N N . GLU A 1 112 ? 0.037 -18.745 -5.470 1.00 93.81 112 GLU A N 1
ATOM 900 C CA . GLU A 1 112 ? -0.711 -19.153 -4.279 1.00 93.81 112 GLU A CA 1
ATOM 901 C C . GLU A 1 112 ? -1.845 -18.159 -3.997 1.00 93.81 112 GLU A C 1
ATOM 903 O O . GLU A 1 112 ? -1.620 -16.949 -3.954 1.00 93.81 112 GLU A O 1
ATOM 908 N N . THR A 1 113 ? -3.047 -18.654 -3.694 1.00 96.44 113 THR A N 1
ATOM 909 C CA . THR A 1 113 ? -4.199 -17.811 -3.316 1.00 96.44 113 THR A CA 1
ATOM 910 C C . THR A 1 113 ? -4.195 -17.374 -1.842 1.00 96.44 113 THR A C 1
ATOM 912 O O . THR A 1 113 ? -5.087 -16.643 -1.415 1.00 96.44 113 THR A O 1
ATOM 915 N N . ASN A 1 114 ? -3.232 -17.843 -1.038 1.00 93.69 114 ASN A N 1
ATOM 916 C CA . ASN A 1 114 ? -3.047 -17.497 0.377 1.00 93.69 114 ASN A CA 1
ATOM 917 C C . ASN A 1 114 ? -1.606 -17.871 0.812 1.00 93.69 114 ASN A C 1
ATOM 919 O O . ASN A 1 114 ? -1.240 -19.035 0.627 1.00 93.69 114 ASN A O 1
ATOM 923 N N . PRO A 1 115 ? -0.800 -16.967 1.407 1.00 93.50 115 PRO A N 1
ATOM 924 C CA . PRO A 1 115 ? -1.109 -15.577 1.736 1.00 93.50 115 PRO A CA 1
ATOM 925 C C . PRO A 1 115 ? -0.903 -14.618 0.555 1.00 93.50 115 PRO A C 1
ATOM 927 O O . PRO A 1 115 ? 0.114 -14.648 -0.129 1.00 93.50 115 PRO A O 1
ATOM 930 N N . THR A 1 116 ? -1.876 -13.733 0.368 1.00 96.56 116 THR A N 1
ATOM 931 C CA . THR A 1 116 ? -1.907 -12.603 -0.579 1.00 96.56 116 THR A CA 1
ATOM 932 C C . THR A 1 116 ? -2.368 -11.335 0.147 1.00 96.56 116 THR A C 1
ATOM 934 O O . THR A 1 116 ? -3.008 -11.448 1.203 1.00 96.56 116 THR A O 1
ATOM 937 N N . ALA A 1 117 ? -2.139 -10.151 -0.432 1.00 97.62 117 ALA A N 1
ATOM 938 C CA . ALA A 1 117 ? -2.510 -8.876 0.201 1.00 97.62 117 ALA A CA 1
ATOM 939 C C . ALA A 1 117 ? -4.004 -8.819 0.570 1.00 97.62 117 ALA A C 1
ATOM 941 O O . ALA A 1 117 ? -4.358 -8.431 1.683 1.00 97.62 117 ALA A O 1
ATOM 942 N N . LEU A 1 118 ? -4.885 -9.333 -0.300 1.00 98.44 118 LEU A N 1
ATOM 943 C CA . LEU A 1 118 ? -6.313 -9.462 0.004 1.00 98.44 118 LEU A CA 1
ATOM 944 C C . LEU A 1 118 ? -6.563 -10.344 1.231 1.00 98.44 118 LEU A C 1
ATOM 946 O O . LEU A 1 118 ? -7.304 -9.939 2.124 1.00 98.44 118 LEU A O 1
ATOM 950 N N . THR A 1 119 ? -5.952 -11.532 1.316 1.00 97.81 119 THR A N 1
ATOM 951 C CA . THR A 1 119 ? -6.183 -12.433 2.463 1.00 97.81 119 THR A CA 1
ATOM 952 C C . THR A 1 119 ? -5.686 -11.861 3.790 1.00 97.81 119 THR A C 1
ATOM 954 O O . THR A 1 119 ? -6.362 -12.047 4.803 1.00 97.81 119 THR A O 1
ATOM 957 N N . GLN A 1 120 ? -4.546 -11.160 3.800 1.00 97.38 120 GLN A N 1
ATOM 958 C CA . GLN A 1 120 ? -3.967 -10.630 5.037 1.00 97.38 120 GLN A CA 1
ATOM 959 C C . GLN A 1 120 ? -4.620 -9.304 5.444 1.00 97.38 120 GLN A C 1
ATOM 961 O O . GLN A 1 120 ? -5.016 -9.164 6.600 1.00 97.38 120 GLN A O 1
ATOM 966 N N . GLY A 1 121 ? -4.869 -8.388 4.501 1.00 98.12 121 GLY A N 1
ATOM 967 C CA . GLY A 1 121 ? -5.643 -7.169 4.756 1.00 98.12 121 GLY A CA 1
ATOM 968 C C . GLY A 1 121 ? -7.039 -7.480 5.308 1.00 98.12 121 GLY A C 1
ATOM 969 O O . GLY A 1 121 ? -7.426 -6.946 6.346 1.00 98.12 121 GLY A O 1
ATOM 970 N N . LYS A 1 122 ? -7.745 -8.449 4.702 1.00 98.19 122 LYS A N 1
ATOM 971 C CA . LYS A 1 122 ? -8.997 -9.030 5.227 1.00 98.19 122 LYS A CA 1
ATOM 972 C C . LYS A 1 122 ? -8.843 -9.531 6.667 1.00 98.19 122 LYS A C 1
ATOM 974 O O . LYS A 1 122 ? -9.645 -9.163 7.524 1.00 98.19 122 LYS A O 1
ATOM 979 N N . LYS A 1 123 ? -7.857 -10.404 6.922 1.00 98.00 123 LYS A N 1
ATOM 980 C CA . LYS A 1 123 ? -7.617 -11.025 8.238 1.00 98.00 123 LYS A CA 1
ATOM 981 C C . LYS A 1 123 ? -7.467 -9.949 9.313 1.00 98.00 123 LYS A C 1
ATOM 983 O O . LYS A 1 123 ? -8.260 -9.909 10.251 1.00 98.00 123 LYS A O 1
ATOM 988 N N . TYR A 1 124 ? -6.492 -9.060 9.142 1.00 98.31 124 TYR A N 1
ATOM 989 C CA . TYR A 1 124 ? -6.140 -8.079 10.162 1.00 98.31 124 TYR A CA 1
ATOM 990 C C . TYR A 1 124 ? -7.200 -6.974 10.314 1.00 98.31 124 TYR A C 1
ATOM 992 O O . TYR A 1 124 ? -7.391 -6.470 11.419 1.00 98.31 124 TYR A O 1
ATOM 1000 N N . PHE A 1 125 ? -7.993 -6.676 9.273 1.00 98.56 125 PHE A N 1
ATOM 1001 C CA . PHE A 1 125 ? -9.171 -5.806 9.400 1.00 98.56 125 PHE A CA 1
ATOM 1002 C C . PHE A 1 125 ? -10.247 -6.428 10.306 1.00 98.56 125 PHE A C 1
ATOM 1004 O O . PHE A 1 125 ? -10.799 -5.753 11.179 1.00 98.56 125 PHE A O 1
ATOM 1011 N N . TYR A 1 126 ? -10.539 -7.724 10.147 1.00 98.50 126 TYR A N 1
ATOM 1012 C CA . TYR A 1 126 ? -11.506 -8.404 11.012 1.00 98.50 126 TYR A CA 1
ATOM 1013 C C . TYR A 1 126 ? -10.978 -8.612 12.440 1.00 98.50 126 TYR A C 1
ATOM 1015 O O . TYR A 1 126 ? -11.742 -8.408 13.385 1.00 98.50 126 TYR A O 1
ATOM 1023 N N . GLU A 1 127 ? -9.691 -8.931 12.618 1.00 98.25 127 GLU A N 1
ATOM 1024 C CA . GLU A 1 127 ? -9.050 -9.008 13.943 1.00 98.25 127 GLU A CA 1
ATOM 1025 C C . GLU A 1 127 ? -9.076 -7.643 14.655 1.00 98.25 127 GLU A C 1
ATOM 1027 O O . GLU A 1 127 ? -9.520 -7.560 15.802 1.00 98.25 127 GLU A O 1
ATOM 1032 N N . SER A 1 128 ? -8.732 -6.553 13.957 1.00 98.12 128 SER A N 1
ATOM 1033 C CA . SER A 1 128 ? -8.895 -5.176 14.448 1.00 98.12 128 SER A CA 1
ATOM 1034 C C . SER A 1 128 ? -10.330 -4.899 14.918 1.00 98.12 128 SER A C 1
ATOM 1036 O O . SER A 1 128 ? -10.543 -4.414 16.034 1.00 98.12 128 SER A O 1
ATOM 1038 N N . GLY A 1 129 ? -11.325 -5.282 14.110 1.00 97.38 129 GLY A N 1
ATOM 1039 C CA . GLY A 1 129 ? -12.742 -5.130 14.437 1.00 97.38 129 GLY A CA 1
ATOM 1040 C C . GLY A 1 129 ? -13.190 -5.920 15.673 1.00 97.38 129 GLY A C 1
ATOM 1041 O O . GLY A 1 129 ? -14.007 -5.412 16.447 1.00 97.38 129 GLY A O 1
ATOM 1042 N N . GLU A 1 130 ? -12.666 -7.130 15.897 1.00 98.38 130 GLU A N 1
ATOM 1043 C CA . GLU A 1 130 ? -12.930 -7.887 17.130 1.00 98.38 130 GLU A CA 1
ATOM 1044 C C . GLU A 1 130 ? -12.263 -7.246 18.349 1.00 98.38 130 GLU A C 1
ATOM 1046 O O . GLU A 1 130 ? -12.906 -7.095 19.391 1.00 98.38 130 GLU A O 1
ATOM 1051 N N . HIS A 1 131 ? -11.008 -6.808 18.242 1.00 98.12 131 HIS A N 1
ATOM 1052 C CA . HIS A 1 131 ? -10.342 -6.113 19.345 1.00 98.12 131 HIS A CA 1
ATOM 1053 C C . HIS A 1 131 ? -11.059 -4.797 19.698 1.00 98.12 131 HIS A C 1
ATOM 1055 O O . HIS A 1 131 ? -11.269 -4.516 20.880 1.00 98.12 131 HIS A O 1
ATOM 1061 N N . LEU A 1 132 ? -11.568 -4.059 18.703 1.00 95.50 132 LEU A N 1
ATOM 1062 C CA . LEU A 1 132 ? -12.393 -2.864 18.910 1.00 95.50 132 LEU A CA 1
ATOM 1063 C C . LEU A 1 132 ? -13.702 -3.182 19.658 1.00 95.50 132 LEU A C 1
ATOM 1065 O O . LEU A 1 132 ? -14.030 -2.500 20.631 1.00 95.50 132 LEU A O 1
ATOM 1069 N N . ARG A 1 133 ? -14.421 -4.247 19.263 1.00 96.88 133 ARG A N 1
ATOM 1070 C CA . ARG A 1 133 ? -15.635 -4.725 19.965 1.00 96.88 133 ARG A CA 1
ATOM 1071 C C . ARG A 1 133 ? -15.357 -5.094 21.423 1.00 96.88 133 ARG A C 1
ATOM 1073 O O . ARG A 1 133 ? -16.153 -4.771 22.303 1.00 96.88 133 ARG A O 1
ATOM 1080 N N . ASN A 1 134 ? -14.216 -5.731 21.674 1.00 97.44 134 ASN A N 1
ATOM 1081 C CA . ASN A 1 134 ? -13.783 -6.160 23.004 1.00 97.44 134 ASN A CA 1
ATOM 1082 C C . ASN A 1 134 ? -13.100 -5.046 23.829 1.00 97.44 134 ASN A C 1
ATOM 1084 O O . ASN A 1 134 ? -12.706 -5.297 24.967 1.00 97.44 134 ASN A O 1
ATOM 1088 N N . LYS A 1 135 ? -13.006 -3.814 23.298 1.00 95.69 135 LYS A N 1
ATOM 1089 C CA . LYS A 1 135 ? -12.345 -2.639 23.912 1.00 95.69 135 LYS A CA 1
ATOM 1090 C C . LYS A 1 135 ? -10.835 -2.805 24.144 1.00 95.69 135 LYS A C 1
ATOM 1092 O O . LYS A 1 135 ? -10.233 -2.066 24.918 1.00 95.69 135 LYS A O 1
ATOM 1097 N N . ASP A 1 136 ? -10.218 -3.739 23.430 1.00 96.69 136 ASP A N 1
ATOM 1098 C CA . ASP A 1 136 ? -8.774 -3.968 23.358 1.00 96.69 136 ASP A CA 1
ATOM 1099 C C . ASP A 1 136 ? -8.171 -3.002 22.322 1.00 96.69 136 ASP A C 1
ATOM 1101 O O . ASP A 1 136 ? -7.684 -3.398 21.262 1.00 96.69 136 ASP A O 1
ATOM 1105 N N . TYR A 1 137 ? -8.316 -1.698 22.588 1.00 94.69 137 TYR A N 1
ATOM 1106 C CA . TYR A 1 137 ? -8.057 -0.645 21.600 1.00 94.69 137 TYR A CA 1
ATOM 1107 C C . TYR A 1 137 ? -6.618 -0.667 21.074 1.00 94.69 137 TYR A C 1
ATOM 1109 O O . TYR A 1 137 ? -6.394 -0.391 19.900 1.00 94.69 137 TYR A O 1
ATOM 1117 N N . GLU A 1 138 ? -5.649 -1.054 21.904 1.00 95.19 138 GLU A N 1
ATOM 1118 C CA . GLU A 1 138 ? -4.242 -1.145 21.507 1.00 95.19 138 GLU A CA 1
ATOM 1119 C C . GLU A 1 138 ? -4.044 -2.117 20.334 1.00 95.19 138 GLU A C 1
ATOM 1121 O O . GLU A 1 138 ? -3.479 -1.741 19.304 1.00 95.19 138 GLU A O 1
ATOM 1126 N N . LYS A 1 139 ? -4.599 -3.335 20.429 1.00 96.75 139 LYS A N 1
ATOM 1127 C CA . LYS A 1 139 ? -4.563 -4.305 19.322 1.00 96.75 139 LYS A CA 1
ATOM 1128 C C . LYS A 1 139 ? -5.491 -3.911 18.179 1.00 96.75 139 LYS A C 1
ATOM 1130 O O . LYS A 1 139 ? -5.164 -4.177 17.027 1.00 96.75 139 LYS A O 1
ATOM 1135 N N . ALA A 1 140 ? -6.607 -3.239 18.470 1.00 97.12 140 ALA A N 1
ATOM 1136 C CA . ALA A 1 140 ? -7.505 -2.733 17.436 1.00 97.12 140 ALA A CA 1
ATOM 1137 C C . ALA A 1 140 ? -6.779 -1.771 16.479 1.00 97.12 140 ALA A C 1
ATOM 1139 O O . ALA A 1 140 ? -6.823 -1.974 15.266 1.00 97.12 140 ALA A O 1
ATOM 1140 N N . PHE A 1 141 ? -6.064 -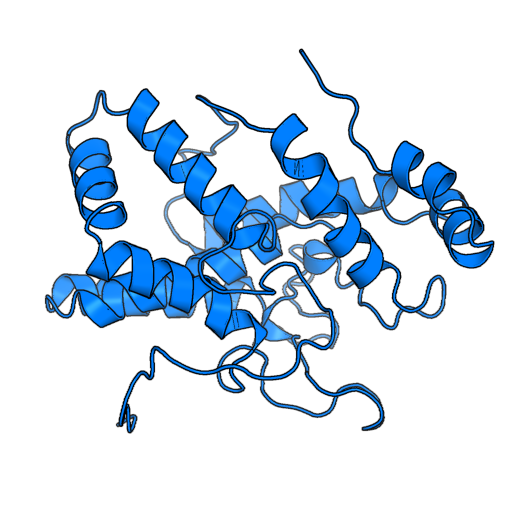0.771 17.005 1.00 96.12 141 PHE A N 1
ATOM 1141 C CA . PHE A 1 141 ? -5.337 0.196 16.176 1.00 96.12 141 PHE A CA 1
ATOM 1142 C C . PHE A 1 141 ? -4.055 -0.379 15.568 1.00 96.12 141 PHE A C 1
ATOM 1144 O O . PHE A 1 141 ? -3.763 -0.079 14.411 1.00 96.12 141 PHE A O 1
ATOM 1151 N N . TYR A 1 142 ? -3.352 -1.272 16.272 1.00 96.62 142 TYR A N 1
ATOM 1152 C CA . TYR A 1 142 ? -2.212 -1.998 15.706 1.00 96.62 142 TYR A CA 1
ATOM 1153 C C . TYR A 1 142 ? -2.603 -2.833 14.475 1.00 96.62 142 TYR A C 1
ATOM 1155 O O . TYR A 1 142 ? -2.058 -2.627 13.390 1.00 96.62 142 TYR A O 1
ATOM 1163 N N . TYR A 1 143 ? -3.605 -3.712 14.593 1.00 98.06 143 TYR A N 1
ATOM 1164 C CA . TYR A 1 143 ? -4.054 -4.531 13.462 1.00 98.06 143 TYR A CA 1
ATOM 1165 C C . TYR A 1 143 ? -4.770 -3.717 12.374 1.00 98.06 143 TYR A C 1
ATOM 1167 O O . TYR A 1 143 ? -4.730 -4.113 11.212 1.00 98.06 143 TYR A O 1
ATOM 1175 N N . LEU A 1 144 ? -5.348 -2.551 12.697 1.00 97.81 144 LEU A N 1
ATOM 1176 C CA . LEU A 1 144 ? -5.819 -1.605 11.678 1.00 97.81 144 LEU A CA 1
ATOM 1177 C C . LEU A 1 144 ? -4.649 -1.055 10.845 1.00 97.81 144 LEU A C 1
ATOM 1179 O O . LEU A 1 144 ? -4.787 -0.903 9.632 1.00 97.81 144 LEU A O 1
ATOM 1183 N N . GLY A 1 145 ? -3.495 -0.810 11.474 1.00 96.62 145 GLY A N 1
ATOM 1184 C CA . GLY A 1 145 ? -2.248 -0.461 10.789 1.00 96.62 145 GLY A CA 1
ATOM 1185 C C . GLY A 1 145 ? -1.791 -1.572 9.844 1.00 96.62 145 GLY A C 1
ATOM 1186 O O . GLY A 1 145 ? -1.650 -1.330 8.647 1.00 96.62 145 GLY A O 1
ATOM 1187 N N . VAL A 1 146 ? -1.675 -2.807 10.348 1.00 96.94 146 VAL A N 1
ATOM 1188 C CA . VAL A 1 146 ? -1.293 -3.986 9.541 1.00 96.94 146 VAL A CA 1
ATOM 1189 C C . VAL A 1 146 ? -2.260 -4.201 8.364 1.00 96.94 146 VAL A C 1
ATOM 1191 O O . VAL A 1 146 ? -1.835 -4.435 7.235 1.00 96.94 146 VAL A O 1
ATOM 1194 N N . ALA A 1 147 ? -3.571 -4.058 8.583 1.00 98.19 147 ALA A N 1
ATOM 1195 C CA . ALA A 1 147 ? -4.574 -4.161 7.521 1.00 98.19 147 ALA A CA 1
ATOM 1196 C C . ALA A 1 147 ? -4.448 -3.047 6.465 1.00 98.19 147 ALA A C 1
ATOM 1198 O O . ALA A 1 147 ? -4.626 -3.296 5.271 1.00 98.19 147 ALA A O 1
ATOM 1199 N N . THR A 1 148 ? -4.118 -1.826 6.898 1.00 97.75 148 THR A N 1
ATOM 1200 C CA . THR A 1 148 ? -3.916 -0.669 6.011 1.00 97.75 148 THR A CA 1
ATOM 1201 C C . THR A 1 148 ? -2.631 -0.804 5.189 1.00 97.75 148 THR A C 1
ATOM 1203 O O . THR A 1 148 ? -2.596 -0.335 4.049 1.00 97.75 148 THR A O 1
ATOM 1206 N N . HIS A 1 149 ? -1.606 -1.499 5.701 1.00 97.00 149 HIS A N 1
ATOM 1207 C CA . HIS A 1 149 ? -0.406 -1.845 4.928 1.00 97.00 149 HIS A CA 1
ATOM 1208 C C . HIS A 1 149 ? -0.782 -2.680 3.703 1.00 97.00 149 HIS A C 1
ATOM 1210 O O . HIS A 1 149 ? -0.606 -2.224 2.580 1.00 97.00 149 HIS A O 1
ATOM 1216 N N . TYR A 1 150 ? -1.439 -3.827 3.897 1.00 97.75 150 TYR A N 1
ATOM 1217 C CA . TYR A 1 150 ? -1.858 -4.691 2.784 1.00 97.75 150 TYR A CA 1
ATOM 1218 C C . TYR A 1 150 ? -2.890 -4.050 1.840 1.00 97.75 150 TYR A C 1
ATOM 1220 O O . TYR A 1 150 ? -2.946 -4.390 0.658 1.00 97.75 150 TYR A O 1
ATOM 1228 N N . PHE A 1 151 ? -3.707 -3.109 2.325 1.00 98.25 151 PHE A N 1
ATOM 1229 C CA . PHE A 1 151 ? -4.560 -2.303 1.446 1.00 98.25 151 PHE A CA 1
ATOM 1230 C C . PHE A 1 151 ? -3.744 -1.334 0.576 1.00 98.25 151 PHE A C 1
ATOM 1232 O O . PHE A 1 151 ? -4.069 -1.157 -0.595 1.00 98.25 151 PHE A O 1
ATOM 1239 N N . THR A 1 152 ? -2.681 -0.729 1.117 1.00 97.12 152 THR A N 1
ATOM 1240 C CA . THR A 1 152 ? -1.805 0.183 0.360 1.00 97.12 152 THR A CA 1
ATOM 1241 C C . THR A 1 152 ? -0.815 -0.553 -0.547 1.00 97.12 152 THR A C 1
ATOM 1243 O O . THR A 1 152 ? -0.588 -0.083 -1.654 1.00 97.12 152 THR A O 1
ATOM 1246 N N . ASP A 1 153 ? -0.353 -1.758 -0.192 1.00 97.56 153 ASP A N 1
ATOM 1247 C CA . ASP A 1 153 ? 0.286 -2.683 -1.147 1.00 97.56 153 ASP A CA 1
ATOM 1248 C C . ASP A 1 153 ? -0.618 -2.886 -2.382 1.00 97.56 153 ASP A C 1
ATOM 1250 O O . ASP A 1 153 ? -0.188 -2.786 -3.529 1.00 97.56 153 ASP A O 1
ATOM 1254 N N . ALA A 1 154 ? -1.914 -3.134 -2.161 1.00 97.81 154 ALA A N 1
ATOM 1255 C CA . ALA A 1 154 ? -2.871 -3.376 -3.236 1.00 97.81 154 ALA A CA 1
ATOM 1256 C C . ALA A 1 154 ? -3.209 -2.132 -4.082 1.00 97.81 154 ALA A C 1
ATOM 1258 O O . ALA A 1 154 ? -3.755 -2.291 -5.173 1.00 97.81 154 ALA A O 1
ATOM 1259 N N . THR A 1 155 ? -2.877 -0.908 -3.646 1.00 96.69 155 THR A N 1
ATOM 1260 C CA . THR A 1 155 ? -2.956 0.278 -4.523 1.00 96.69 155 THR A CA 1
ATOM 1261 C C . THR A 1 155 ? -1.738 0.415 -5.439 1.00 96.69 155 THR A C 1
ATOM 1263 O O . THR A 1 155 ? -1.746 1.275 -6.325 1.00 96.69 155 THR A O 1
ATOM 1266 N N . GLN A 1 156 ? -0.709 -0.426 -5.281 1.00 97.31 156 GLN A N 1
ATOM 1267 C CA . GLN A 1 156 ? 0.538 -0.304 -6.020 1.00 97.31 156 GLN A CA 1
ATOM 1268 C C . GLN A 1 156 ? 0.598 -1.249 -7.248 1.00 97.31 156 GLN A C 1
ATOM 1270 O O . GLN A 1 156 ? 0.371 -2.456 -7.123 1.00 97.31 156 GLN A O 1
ATOM 1275 N N . PRO A 1 157 ? 0.906 -0.752 -8.471 1.00 98.00 157 PRO A N 1
ATOM 1276 C CA . PRO A 1 157 ? 0.725 -1.544 -9.699 1.00 98.00 157 PRO A CA 1
ATOM 1277 C C . PRO A 1 157 ? 1.634 -2.769 -9.872 1.00 98.00 157 PRO A C 1
ATOM 1279 O O . PRO A 1 157 ? 1.274 -3.693 -10.596 1.00 98.00 157 PRO A O 1
ATOM 1282 N N . MET A 1 158 ? 2.812 -2.794 -9.246 1.00 97.50 158 MET A N 1
ATOM 1283 C CA . MET A 1 158 ? 3.715 -3.951 -9.247 1.00 97.50 158 MET A CA 1
ATOM 1284 C C . MET A 1 158 ? 3.229 -5.046 -8.291 1.00 97.50 158 MET A C 1
ATOM 1286 O O . MET A 1 158 ? 3.255 -6.222 -8.658 1.00 97.50 158 MET A O 1
ATOM 1290 N N . HIS A 1 159 ? 2.743 -4.667 -7.107 1.00 97.81 159 HIS A N 1
ATOM 1291 C CA . HIS A 1 159 ? 2.118 -5.572 -6.137 1.00 97.81 159 HIS A CA 1
ATOM 1292 C C . HIS A 1 159 ? 0.818 -6.176 -6.692 1.00 97.81 159 HIS A C 1
ATOM 1294 O O . HIS A 1 159 ? 0.620 -7.393 -6.618 1.00 97.81 159 HIS A O 1
ATOM 1300 N N . ALA A 1 160 ? 0.007 -5.352 -7.364 1.00 98.44 160 ALA A N 1
ATOM 1301 C CA . ALA A 1 160 ? -1.220 -5.745 -8.063 1.00 98.44 160 ALA A CA 1
ATOM 1302 C C . ALA A 1 160 ? -1.001 -6.575 -9.354 1.00 98.44 160 ALA A C 1
ATOM 1304 O O . ALA A 1 160 ? -1.966 -7.009 -9.986 1.00 98.44 160 ALA A O 1
ATOM 1305 N N . ALA A 1 161 ? 0.251 -6.789 -9.775 1.00 98.06 161 ALA A N 1
ATOM 1306 C CA . ALA A 1 161 ? 0.606 -7.531 -10.991 1.00 98.06 161 ALA A CA 1
ATOM 1307 C C . ALA A 1 161 ? 1.770 -8.524 -10.798 1.00 98.06 161 ALA A C 1
ATOM 1309 O O . ALA A 1 161 ? 2.391 -8.947 -11.776 1.00 98.06 161 ALA A O 1
ATOM 1310 N N . ASN A 1 162 ? 2.097 -8.882 -9.551 1.00 96.38 162 ASN A N 1
ATOM 1311 C CA . ASN A 1 162 ? 3.146 -9.853 -9.212 1.00 96.38 162 ASN A CA 1
ATOM 1312 C C . ASN A 1 162 ? 4.569 -9.520 -9.741 1.00 96.38 162 ASN A C 1
ATOM 1314 O O . ASN A 1 162 ? 5.415 -10.409 -9.868 1.00 96.38 162 ASN A O 1
ATOM 1318 N N . PHE A 1 163 ? 4.877 -8.242 -10.007 1.00 94.69 163 PHE A N 1
ATOM 1319 C CA . PHE A 1 163 ? 6.208 -7.793 -10.442 1.00 94.69 163 PHE A CA 1
ATOM 1320 C C . PHE A 1 163 ? 7.120 -7.513 -9.238 1.00 94.69 163 PHE A C 1
ATOM 1322 O O . PHE A 1 163 ? 6.889 -6.583 -8.468 1.00 94.69 163 PHE A O 1
ATOM 1329 N N 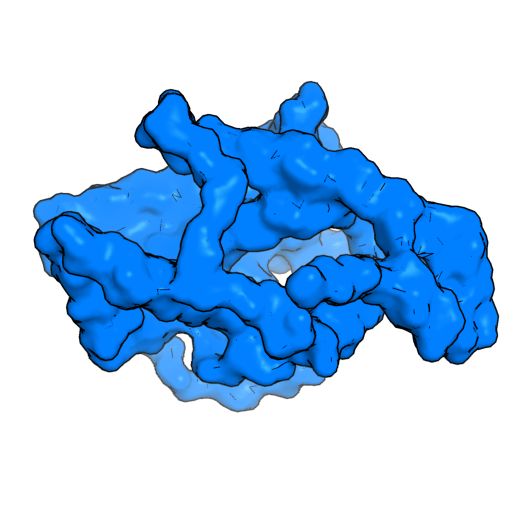. THR A 1 164 ? 8.186 -8.300 -9.081 1.00 90.50 164 THR A N 1
ATOM 1330 C CA . THR A 1 164 ? 9.036 -8.300 -7.876 1.00 90.50 164 THR A CA 1
ATOM 1331 C C . THR A 1 164 ? 10.415 -7.665 -8.099 1.00 90.50 164 THR A C 1
ATOM 1333 O O . THR A 1 164 ? 10.906 -7.545 -9.222 1.00 90.50 164 THR A O 1
ATOM 1336 N N . ALA A 1 165 ? 11.117 -7.340 -7.006 1.00 85.56 165 ALA A N 1
ATOM 1337 C CA . ALA A 1 165 ? 12.492 -6.817 -7.021 1.00 85.56 165 ALA A CA 1
ATOM 1338 C C . ALA A 1 165 ? 13.565 -7.745 -7.632 1.00 85.56 165 ALA A C 1
ATOM 1340 O O . ALA A 1 165 ? 14.721 -7.336 -7.757 1.00 85.56 165 ALA A O 1
ATOM 1341 N N . ILE A 1 166 ? 13.214 -8.972 -8.020 1.00 84.00 166 ILE A N 1
ATOM 1342 C CA . ILE A 1 166 ? 14.123 -9.953 -8.634 1.00 84.00 166 ILE A CA 1
ATOM 1343 C C . ILE A 1 166 ? 13.795 -10.246 -10.107 1.00 84.00 166 ILE A C 1
ATOM 1345 O O . ILE A 1 166 ? 14.382 -11.160 -10.685 1.00 84.00 166 ILE A O 1
ATOM 1349 N N . ASP A 1 167 ? 12.906 -9.467 -10.737 1.00 84.25 167 ASP A N 1
ATOM 1350 C CA . ASP A 1 167 ? 12.636 -9.579 -12.173 1.00 84.25 167 ASP A CA 1
ATOM 1351 C C . ASP A 1 167 ? 13.919 -9.365 -13.000 1.00 84.25 167 ASP A C 1
ATOM 1353 O O . ASP A 1 167 ? 14.599 -8.338 -12.903 1.00 84.25 167 ASP A O 1
ATOM 1357 N N . THR A 1 168 ? 14.256 -10.346 -13.839 1.00 86.25 168 THR A N 1
ATOM 1358 C CA . THR A 1 168 ? 15.519 -10.376 -14.588 1.00 86.25 168 THR A CA 1
ATOM 1359 C C . THR A 1 168 ? 15.620 -9.307 -15.676 1.00 86.25 168 THR A C 1
ATOM 1361 O O . THR A 1 168 ? 16.716 -9.073 -16.184 1.00 86.25 168 THR A O 1
ATOM 1364 N N . ARG A 1 169 ? 14.514 -8.645 -16.045 1.00 91.06 169 ARG A N 1
ATOM 1365 C CA . ARG A 1 169 ? 14.508 -7.521 -16.998 1.00 91.06 169 ARG A CA 1
ATOM 1366 C C . ARG A 1 169 ? 15.092 -6.253 -16.374 1.00 91.06 169 ARG A C 1
ATOM 1368 O O . ARG A 1 169 ? 15.679 -5.446 -17.093 1.00 91.06 169 ARG A O 1
ATOM 1375 N N . ALA A 1 170 ? 14.941 -6.078 -15.059 1.00 89.69 170 ALA A N 1
ATOM 1376 C CA . ALA A 1 170 ? 15.393 -4.898 -14.325 1.00 89.69 170 ALA A CA 1
ATOM 1377 C C . ALA A 1 170 ? 15.559 -5.212 -12.821 1.00 89.69 170 ALA A C 1
ATOM 1379 O O . ALA A 1 170 ? 14.758 -4.806 -11.978 1.00 89.69 170 ALA A O 1
ATOM 1380 N N . ILE A 1 171 ? 16.616 -5.952 -12.472 1.00 87.88 171 ILE A N 1
ATOM 1381 C CA . ILE A 1 171 ? 16.874 -6.416 -11.096 1.00 87.88 171 ILE A CA 1
ATOM 1382 C C . ILE A 1 171 ? 16.932 -5.222 -10.125 1.00 87.88 171 ILE A C 1
ATOM 1384 O O . ILE A 1 171 ? 17.615 -4.235 -10.394 1.00 87.88 171 ILE A O 1
ATOM 1388 N N . LYS A 1 172 ? 16.234 -5.328 -8.984 1.00 87.88 172 LYS A N 1
ATOM 1389 C CA . LYS A 1 172 ? 15.967 -4.288 -7.964 1.00 87.88 172 LYS A CA 1
ATOM 1390 C C . LYS A 1 172 ? 15.106 -3.090 -8.394 1.00 87.88 172 LYS A C 1
ATOM 1392 O O . LYS A 1 172 ? 14.826 -2.252 -7.540 1.00 87.88 172 LYS A O 1
ATOM 1397 N N . TYR A 1 173 ? 14.637 -3.000 -9.642 1.00 93.19 173 TYR A N 1
ATOM 1398 C CA . TYR A 1 173 ? 13.905 -1.820 -10.135 1.00 93.19 173 TYR A CA 1
ATOM 1399 C C . TYR A 1 173 ? 12.700 -1.435 -9.269 1.00 93.19 173 TYR A C 1
ATOM 1401 O O . TYR A 1 173 ? 12.544 -0.273 -8.915 1.00 93.19 173 TYR A O 1
ATOM 1409 N N . HIS A 1 174 ? 11.915 -2.431 -8.861 1.00 93.56 174 HIS A N 1
ATOM 1410 C CA . HIS A 1 174 ? 10.788 -2.304 -7.936 1.00 93.56 174 HIS A CA 1
ATOM 1411 C C . HIS A 1 174 ? 11.159 -1.555 -6.639 1.00 93.56 174 HIS A C 1
ATOM 1413 O O . HIS A 1 174 ? 10.524 -0.563 -6.311 1.00 93.56 174 HIS A O 1
ATOM 1419 N N . SER A 1 175 ? 12.256 -1.920 -5.964 1.00 87.69 175 SER A N 1
ATOM 1420 C CA . SER A 1 175 ? 12.712 -1.213 -4.753 1.00 87.69 175 SER A CA 1
ATOM 1421 C C . SER A 1 175 ? 13.278 0.186 -5.044 1.00 87.69 175 SER A C 1
ATOM 1423 O O . SER A 1 175 ? 13.134 1.096 -4.235 1.00 87.69 175 SER A O 1
ATOM 1425 N N . TYR A 1 176 ? 13.916 0.390 -6.204 1.00 90.81 176 TYR A N 1
ATOM 1426 C CA . TYR A 1 176 ? 14.376 1.725 -6.612 1.00 90.81 176 TYR A CA 1
ATOM 1427 C C . TYR A 1 176 ? 13.222 2.671 -6.968 1.00 90.81 176 TYR A C 1
ATOM 1429 O O . TYR A 1 176 ? 13.373 3.882 -6.807 1.00 90.81 176 TYR A O 1
ATOM 1437 N N . PHE A 1 177 ? 12.090 2.139 -7.435 1.00 94.56 177 PHE A N 1
ATOM 1438 C CA . PHE A 1 177 ? 10.876 2.903 -7.709 1.00 94.56 177 PHE A CA 1
ATOM 1439 C C . PHE A 1 177 ? 10.267 3.465 -6.412 1.00 94.56 177 PHE A C 1
ATOM 1441 O O . PHE A 1 177 ? 9.973 4.655 -6.363 1.00 94.56 177 PHE A O 1
ATOM 1448 N N . GLU A 1 178 ? 10.191 2.688 -5.327 1.00 90.88 178 GLU A N 1
ATOM 1449 C CA . GLU A 1 178 ? 9.701 3.156 -4.011 1.00 90.88 178 GLU A CA 1
ATOM 1450 C C . GLU A 1 178 ? 10.587 4.227 -3.383 1.00 90.88 178 GLU A C 1
ATOM 1452 O O . GLU A 1 178 ? 10.113 5.289 -2.974 1.00 90.88 178 GLU A O 1
ATOM 1457 N N . ASN A 1 179 ? 11.898 3.980 -3.390 1.00 88.88 179 ASN A N 1
ATOM 1458 C CA . ASN A 1 179 ? 12.906 4.920 -2.902 1.00 88.88 179 ASN A CA 1
ATOM 1459 C C . ASN A 1 179 ? 12.955 6.210 -3.742 1.00 88.88 179 ASN A C 1
ATOM 1461 O O . ASN A 1 179 ? 13.629 7.168 -3.367 1.00 88.88 179 ASN A O 1
ATOM 1465 N N . TYR A 1 180 ? 12.254 6.235 -4.881 1.00 93.31 180 TYR A N 1
ATOM 1466 C CA . TYR A 1 180 ? 11.955 7.440 -5.637 1.00 93.31 180 TYR A CA 1
ATOM 1467 C C . TYR A 1 180 ? 10.580 8.037 -5.292 1.00 93.31 180 TYR A C 1
ATOM 1469 O O . TYR A 1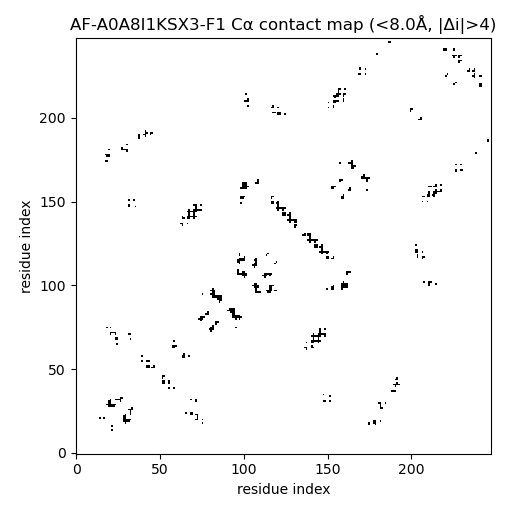 180 ? 10.500 9.253 -5.111 1.00 93.31 180 TYR A O 1
ATOM 1477 N N . VAL A 1 181 ? 9.524 7.225 -5.135 1.00 92.56 181 VAL A N 1
ATOM 1478 C CA . VAL A 1 181 ? 8.175 7.685 -4.742 1.00 92.56 181 VAL A CA 1
ATOM 1479 C C . VAL A 1 181 ? 8.214 8.533 -3.465 1.00 92.56 181 VAL A C 1
ATOM 1481 O O . VAL A 1 181 ? 7.624 9.612 -3.456 1.00 92.56 181 VAL A O 1
ATOM 1484 N N . THR A 1 182 ? 8.982 8.151 -2.438 1.00 88.31 182 THR A N 1
ATOM 1485 C CA . THR A 1 182 ? 9.156 8.966 -1.211 1.00 88.31 182 THR A CA 1
ATOM 1486 C C . THR A 1 182 ? 9.621 10.397 -1.487 1.00 88.31 182 THR A C 1
ATOM 1488 O O . THR A 1 182 ? 9.169 11.338 -0.834 1.00 88.31 182 THR A O 1
ATOM 1491 N N . THR A 1 183 ? 10.484 10.586 -2.491 1.00 91.69 183 THR A N 1
ATOM 1492 C CA . THR A 1 183 ? 11.040 11.900 -2.855 1.00 91.69 183 THR A CA 1
ATOM 1493 C C . THR A 1 183 ? 10.035 12.801 -3.577 1.00 91.69 183 THR A C 1
ATOM 1495 O O . THR A 1 183 ? 10.222 14.019 -3.610 1.00 91.69 183 THR A O 1
ATOM 1498 N N . ILE A 1 184 ? 8.954 12.230 -4.129 1.00 92.06 184 ILE A N 1
ATOM 1499 C CA . ILE A 1 184 ? 7.950 12.958 -4.921 1.00 92.06 184 ILE A CA 1
ATOM 1500 C C . ILE A 1 184 ? 6.529 12.927 -4.343 1.00 92.06 184 ILE A C 1
ATOM 1502 O O . ILE A 1 184 ? 5.743 13.792 -4.714 1.00 92.06 184 ILE A O 1
ATOM 1506 N N . GLN A 1 185 ? 6.190 12.017 -3.422 1.00 91.94 185 GLN A N 1
ATOM 1507 C CA . GLN A 1 185 ? 4.816 11.787 -2.934 1.00 91.94 185 GLN A CA 1
ATOM 1508 C C . GLN A 1 185 ? 4.090 13.069 -2.484 1.00 91.94 185 GLN A C 1
ATOM 1510 O O . GLN A 1 185 ? 2.935 13.281 -2.840 1.00 91.94 185 GLN A O 1
ATOM 1515 N N . ASN A 1 186 ? 4.792 13.998 -1.822 1.00 91.31 186 ASN A N 1
ATOM 1516 C CA . ASN A 1 186 ? 4.240 15.288 -1.378 1.00 91.31 186 ASN A CA 1
ATOM 1517 C C . ASN A 1 186 ? 3.702 16.176 -2.524 1.00 91.31 186 ASN A C 1
ATOM 1519 O O . ASN A 1 186 ? 2.928 17.093 -2.264 1.00 91.31 186 ASN A O 1
ATOM 1523 N N . GLN A 1 187 ? 4.089 15.923 -3.780 1.00 91.94 187 GLN A N 1
ATOM 1524 C CA . GLN A 1 187 ? 3.570 16.614 -4.970 1.00 91.94 187 GLN A CA 1
ATOM 1525 C C . GLN A 1 187 ? 2.173 16.113 -5.388 1.00 91.94 187 GLN A C 1
ATOM 1527 O O . GLN A 1 187 ? 1.506 16.770 -6.183 1.00 91.94 187 GLN A O 1
ATOM 1532 N N . PHE A 1 188 ? 1.731 14.975 -4.841 1.00 90.19 188 PHE A N 1
ATOM 1533 C CA . PHE A 1 188 ? 0.476 14.283 -5.154 1.00 90.19 188 PHE A CA 1
ATOM 1534 C C . PHE A 1 188 ? -0.495 14.266 -3.957 1.00 90.19 188 PHE A C 1
ATOM 1536 O O . PHE A 1 188 ? -1.398 13.435 -3.886 1.00 90.19 188 PHE A O 1
ATOM 1543 N N . ALA A 1 189 ? -0.306 15.173 -2.992 1.00 89.38 189 ALA A N 1
ATOM 1544 C CA . ALA A 1 189 ? -1.165 15.303 -1.819 1.00 89.38 189 ALA A CA 1
ATOM 1545 C C . ALA A 1 189 ? -2.589 15.754 -2.204 1.00 89.38 189 ALA A C 1
ATOM 1547 O O . ALA A 1 189 ? -2.796 16.877 -2.668 1.00 89.38 189 ALA A O 1
ATOM 1548 N N . VAL A 1 190 ? -3.577 14.890 -1.961 1.00 86.06 190 VAL A N 1
ATOM 1549 C CA . VAL A 1 190 ? -5.010 15.206 -2.069 1.00 86.06 190 VAL A CA 1
ATOM 1550 C C . VAL A 1 190 ? -5.542 15.609 -0.690 1.00 86.06 190 VAL A C 1
ATOM 1552 O O . VAL A 1 190 ? -5.170 15.003 0.315 1.00 86.06 190 VAL A O 1
ATOM 1555 N N . ASN A 1 191 ? -6.399 16.637 -0.649 1.00 78.88 191 ASN A N 1
ATOM 1556 C CA . ASN A 1 191 ? -6.904 17.252 0.591 1.00 78.88 191 ASN A CA 1
ATOM 1557 C C . ASN A 1 191 ? -8.425 17.071 0.806 1.00 78.88 191 ASN A C 1
ATOM 1559 O O . ASN A 1 191 ? -8.927 17.332 1.897 1.00 78.88 191 ASN A O 1
ATOM 1563 N N . THR A 1 192 ? -9.155 16.646 -0.231 1.00 82.25 192 THR A N 1
ATOM 1564 C CA . THR A 1 192 ? -10.577 16.255 -0.223 1.00 82.25 192 THR A CA 1
ATOM 1565 C C . THR A 1 192 ? -10.891 15.491 -1.513 1.00 82.25 192 THR A C 1
ATOM 1567 O O . THR A 1 192 ? -10.223 15.692 -2.532 1.00 82.25 192 THR A O 1
ATOM 1570 N N . GLY A 1 193 ? -11.909 14.639 -1.477 1.00 73.44 193 GLY A N 1
ATOM 1571 C CA . GLY A 1 193 ? -12.416 13.867 -2.595 1.00 73.44 193 GLY A CA 1
ATOM 1572 C C . GLY A 1 193 ? -11.672 12.554 -2.822 1.00 73.44 193 GLY A C 1
ATOM 1573 O O . GLY A 1 193 ? -10.771 12.154 -2.082 1.00 73.44 193 GLY A O 1
ATOM 1574 N N . GLY A 1 194 ? -12.093 11.874 -3.884 1.00 73.00 194 GLY A N 1
ATOM 1575 C CA . GLY A 1 194 ? -11.557 10.595 -4.333 1.00 73.00 194 GLY A CA 1
ATOM 1576 C C . GLY A 1 194 ? -12.626 9.791 -5.069 1.00 73.00 194 GLY A C 1
ATOM 1577 O O . GLY A 1 194 ? -13.820 9.943 -4.815 1.00 73.00 194 GLY A O 1
ATOM 1578 N N . ASN A 1 195 ? -12.206 8.920 -5.988 1.00 72.44 195 ASN A N 1
ATOM 1579 C CA . ASN A 1 195 ? -13.111 8.043 -6.742 1.00 72.44 195 ASN A CA 1
ATOM 1580 C C . ASN A 1 195 ? -13.438 6.771 -5.936 1.00 72.44 195 ASN A C 1
ATOM 1582 O O . ASN A 1 195 ? -13.171 5.643 -6.359 1.00 72.44 195 ASN A O 1
ATOM 1586 N N . TYR A 1 196 ? -13.984 6.983 -4.738 1.00 81.88 196 TYR A N 1
ATOM 1587 C CA . TYR A 1 196 ? -14.364 5.946 -3.786 1.00 81.88 196 TYR A CA 1
ATOM 1588 C C . TYR A 1 196 ? -15.659 5.255 -4.233 1.00 81.88 196 TYR A C 1
ATOM 1590 O O . TYR A 1 196 ? -16.688 5.901 -4.443 1.00 81.88 196 TYR A O 1
ATOM 1598 N N . ASN A 1 197 ? -15.627 3.929 -4.384 1.00 80.94 197 ASN A N 1
ATOM 1599 C CA . ASN A 1 197 ? -16.816 3.168 -4.749 1.00 80.94 197 ASN A CA 1
ATOM 1600 C C . ASN A 1 197 ? -17.658 2.867 -3.501 1.00 80.94 197 ASN A C 1
ATOM 1602 O O . ASN A 1 197 ? -17.541 1.811 -2.886 1.00 80.94 197 ASN A O 1
ATOM 1606 N N . ASN A 1 198 ? -18.559 3.790 -3.169 1.00 80.25 198 ASN A N 1
ATOM 1607 C CA . ASN A 1 198 ? -19.462 3.706 -2.013 1.00 80.25 198 ASN A CA 1
ATOM 1608 C C . ASN A 1 198 ? -20.483 2.542 -2.069 1.00 80.25 198 ASN A C 1
ATOM 1610 O O . ASN A 1 198 ? -21.338 2.443 -1.193 1.00 80.25 198 ASN A O 1
ATOM 1614 N N . SER A 1 199 ? -20.416 1.677 -3.089 1.00 87.25 199 SER A N 1
ATOM 1615 C CA . SER A 1 199 ? -21.191 0.429 -3.169 1.00 87.25 199 SER A CA 1
ATOM 1616 C C . SER A 1 199 ? -20.474 -0.765 -2.521 1.00 87.25 199 SER A C 1
ATOM 1618 O O . SER A 1 199 ? -21.099 -1.806 -2.344 1.00 87.25 199 SER A O 1
ATOM 1620 N N . LEU A 1 200 ? -19.175 -0.643 -2.212 1.00 90.81 200 LEU A N 1
ATOM 1621 C CA . LEU A 1 200 ? -18.357 -1.718 -1.641 1.00 90.81 200 LEU A CA 1
ATOM 1622 C C . LEU A 1 200 ? -18.495 -1.753 -0.113 1.00 90.81 200 LEU A C 1
ATOM 1624 O O . LEU A 1 200 ? -18.401 -0.725 0.562 1.00 90.81 200 LEU A O 1
ATOM 1628 N N . SER A 1 201 ? -18.695 -2.951 0.429 1.00 90.88 201 SER A N 1
ATOM 1629 C CA . SER A 1 201 ? -19.173 -3.197 1.793 1.00 90.88 201 SER A CA 1
ATOM 1630 C C . SER A 1 201 ? -18.204 -3.992 2.675 1.00 90.88 201 SER A C 1
ATOM 1632 O O . SER A 1 201 ? -18.267 -3.870 3.901 1.00 90.88 201 SER A O 1
ATOM 1634 N N . THR A 1 202 ? -17.299 -4.781 2.085 1.00 96.38 202 THR A N 1
ATOM 1635 C CA . THR A 1 202 ? -16.326 -5.615 2.816 1.00 96.38 202 THR A CA 1
ATOM 1636 C C . THR A 1 202 ? -14.872 -5.228 2.493 1.00 96.38 202 THR A C 1
ATOM 1638 O O . THR A 1 202 ? -14.607 -4.679 1.419 1.00 96.38 202 THR A O 1
ATOM 1641 N N . PRO A 1 203 ? -13.890 -5.495 3.382 1.00 96.81 203 PRO A N 1
ATOM 1642 C CA . PRO A 1 203 ? -12.483 -5.200 3.097 1.00 96.81 203 PRO A CA 1
ATOM 1643 C C . PRO A 1 203 ? -11.957 -5.954 1.864 1.00 96.81 203 PRO A C 1
ATOM 1645 O O . PRO A 1 203 ? -11.127 -5.421 1.137 1.00 96.81 203 PRO A O 1
ATOM 1648 N N . GLU A 1 204 ? -12.459 -7.159 1.574 1.00 97.81 204 GLU A N 1
ATOM 1649 C CA . GLU A 1 204 ? -12.105 -7.914 0.365 1.00 97.81 204 GLU A CA 1
ATOM 1650 C C . GLU A 1 204 ? -12.541 -7.200 -0.917 1.00 97.81 204 GLU A C 1
ATOM 1652 O O . GLU A 1 204 ? -11.779 -7.166 -1.881 1.00 97.81 204 GLU A O 1
ATOM 1657 N N . GLU A 1 205 ? -13.744 -6.618 -0.927 1.00 97.75 205 GLU A N 1
ATOM 1658 C CA . GLU A 1 205 ? -14.252 -5.843 -2.062 1.00 97.75 205 GLU A CA 1
ATOM 1659 C C . GLU A 1 205 ? -13.394 -4.594 -2.304 1.00 97.75 205 GLU A C 1
ATOM 1661 O O . GLU A 1 205 ? -13.032 -4.302 -3.445 1.00 97.75 205 GLU A O 1
ATOM 1666 N N . TRP A 1 206 ? -13.011 -3.895 -1.230 1.00 97.56 206 TRP A N 1
ATOM 1667 C CA . TRP A 1 206 ? -12.131 -2.726 -1.297 1.00 97.56 206 TRP A CA 1
ATOM 1668 C C . TRP A 1 206 ? -10.714 -3.069 -1.771 1.00 97.56 206 TRP A C 1
ATOM 1670 O O . TRP A 1 206 ? -10.182 -2.355 -2.622 1.00 97.56 206 TRP A O 1
ATOM 1680 N N . ILE A 1 207 ? -10.117 -4.162 -1.282 1.00 98.31 207 ILE A N 1
ATOM 1681 C CA . ILE A 1 207 ? -8.775 -4.594 -1.707 1.00 98.31 207 ILE A CA 1
ATOM 1682 C C . ILE A 1 207 ? -8.792 -5.112 -3.158 1.00 98.31 207 ILE A C 1
ATOM 1684 O O . ILE A 1 207 ? -7.888 -4.779 -3.925 1.00 98.31 207 ILE A O 1
ATOM 1688 N N . ASP A 1 208 ? -9.824 -5.858 -3.587 1.00 98.31 208 ASP A N 1
ATOM 1689 C CA . ASP A 1 208 ? -9.933 -6.282 -4.994 1.00 98.31 208 ASP A CA 1
ATOM 1690 C C . ASP A 1 208 ? -10.124 -5.087 -5.933 1.00 98.31 208 ASP A C 1
ATOM 1692 O O . ASP A 1 208 ? -9.497 -5.023 -6.989 1.00 98.31 208 ASP A O 1
ATOM 1696 N N . TYR A 1 209 ? -10.954 -4.114 -5.547 1.00 97.19 209 TYR A N 1
ATOM 1697 C CA . TYR A 1 209 ? -11.154 -2.894 -6.328 1.00 97.19 209 TYR A CA 1
ATOM 1698 C C . TYR A 1 209 ? -9.870 -2.056 -6.430 1.00 97.19 209 TYR A C 1
ATOM 1700 O O . TYR A 1 209 ? -9.515 -1.642 -7.534 1.00 97.19 209 TYR A O 1
ATOM 1708 N N . ALA A 1 210 ? -9.140 -1.867 -5.324 1.00 96.88 210 ALA A N 1
ATOM 1709 C CA . ALA A 1 210 ? -7.851 -1.173 -5.319 1.00 96.88 210 ALA A CA 1
ATOM 1710 C C . ALA A 1 210 ? -6.856 -1.823 -6.295 1.00 96.88 210 ALA A C 1
ATOM 1712 O O . ALA A 1 210 ? -6.348 -1.148 -7.191 1.00 96.88 210 ALA A O 1
ATOM 1713 N N . ALA A 1 211 ? -6.680 -3.146 -6.210 1.00 98.44 211 ALA A N 1
ATOM 1714 C CA . ALA A 1 211 ? -5.781 -3.884 -7.094 1.00 98.44 211 ALA A CA 1
ATOM 1715 C C . ALA A 1 211 ? -6.217 -3.828 -8.570 1.00 98.44 211 ALA A C 1
ATOM 1717 O O . ALA A 1 211 ? -5.372 -3.712 -9.459 1.00 98.44 211 ALA A O 1
ATOM 1718 N N . ARG A 1 212 ? -7.527 -3.846 -8.862 1.00 97.81 212 ARG A N 1
ATOM 1719 C CA . ARG A 1 212 ? -8.054 -3.680 -10.233 1.00 97.81 212 ARG A CA 1
ATOM 1720 C C . ARG A 1 212 ? -7.811 -2.297 -10.822 1.00 97.81 212 ARG A C 1
ATOM 1722 O O . ARG A 1 212 ? -7.639 -2.195 -12.033 1.00 97.81 212 ARG A O 1
ATOM 1729 N N . VAL A 1 213 ? -7.815 -1.255 -9.993 1.00 96.06 213 VAL A N 1
ATOM 1730 C CA . VAL A 1 213 ? -7.480 0.113 -10.415 1.00 96.06 213 VAL A CA 1
ATOM 1731 C C . VAL A 1 213 ? -5.964 0.275 -10.569 1.00 96.06 213 VAL A C 1
ATOM 1733 O O . VAL A 1 213 ? -5.521 0.928 -11.508 1.00 96.06 213 VAL A O 1
ATOM 1736 N N . ALA A 1 214 ? -5.167 -0.362 -9.706 1.00 96.75 214 ALA A N 1
ATOM 1737 C CA . ALA A 1 214 ? -3.709 -0.284 -9.735 1.00 96.75 214 ALA A CA 1
ATOM 1738 C C . ALA A 1 214 ? -3.075 -1.069 -10.897 1.00 96.75 214 ALA A C 1
ATOM 1740 O O . ALA A 1 214 ? -2.225 -0.537 -11.609 1.00 96.75 214 ALA A O 1
ATOM 1741 N N . LYS A 1 215 ? -3.480 -2.328 -11.124 1.00 98.25 215 LYS A N 1
ATOM 1742 C CA . LYS A 1 215 ? -2.830 -3.239 -12.086 1.00 98.25 215 LYS A CA 1
ATOM 1743 C C . LYS A 1 215 ? -2.643 -2.649 -13.500 1.00 98.25 215 LYS A C 1
ATOM 1745 O O . LYS A 1 215 ? -1.542 -2.794 -14.033 1.00 98.25 215 LYS A O 1
ATOM 1750 N N . PRO A 1 216 ? -3.627 -1.969 -14.129 1.00 97.25 216 PRO A N 1
ATOM 1751 C CA . PRO A 1 216 ? -3.458 -1.398 -15.470 1.00 97.25 216 PRO A CA 1
ATOM 1752 C C . PRO A 1 216 ? -2.356 -0.336 -15.572 1.00 97.25 216 PRO A C 1
ATOM 1754 O O . PRO A 1 216 ? -1.769 -0.176 -16.643 1.00 97.25 216 PRO A O 1
ATOM 1757 N N . GLU A 1 217 ? -2.028 0.359 -14.481 1.00 96.25 217 GLU A N 1
ATOM 1758 C CA . GLU A 1 217 ? -0.994 1.402 -14.467 1.00 96.25 217 GLU A CA 1
ATOM 1759 C C . GLU A 1 217 ? 0.432 0.839 -14.544 1.00 96.25 217 GLU A C 1
ATOM 1761 O O . GLU A 1 217 ? 1.376 1.581 -14.830 1.00 96.25 217 GLU A O 1
ATOM 1766 N N . ILE A 1 218 ? 0.626 -0.479 -14.385 1.00 95.94 218 ILE A N 1
ATOM 1767 C CA . ILE A 1 218 ? 1.968 -1.069 -14.449 1.00 95.94 218 ILE A CA 1
ATOM 1768 C C . ILE A 1 218 ? 2.646 -0.835 -15.809 1.00 95.94 218 ILE A C 1
ATOM 1770 O O . ILE A 1 218 ? 3.862 -0.685 -15.858 1.00 95.94 218 ILE A O 1
ATOM 1774 N N . GLN A 1 219 ? 1.893 -0.705 -16.907 1.00 95.50 219 GLN A N 1
ATOM 1775 C CA . GLN A 1 219 ? 2.457 -0.404 -18.233 1.00 95.50 219 GLN A CA 1
ATOM 1776 C C . GLN A 1 219 ? 3.185 0.955 -18.289 1.00 95.50 219 GLN A C 1
ATOM 1778 O O . GLN A 1 219 ? 4.176 1.108 -19.011 1.00 95.50 219 GLN A O 1
ATOM 1783 N N . ASN A 1 220 ? 2.732 1.925 -17.487 1.00 95.06 220 ASN A N 1
ATOM 1784 C CA . ASN A 1 220 ? 3.329 3.257 -17.398 1.00 95.06 220 ASN A CA 1
ATOM 1785 C C . ASN A 1 220 ? 4.650 3.221 -16.608 1.00 95.06 220 ASN A C 1
ATOM 1787 O O . ASN A 1 220 ? 5.569 3.987 -16.899 1.00 95.06 220 ASN A O 1
ATOM 1791 N N . ILE A 1 221 ? 4.781 2.272 -15.674 1.00 96.06 221 ILE A N 1
ATOM 1792 C CA . ILE A 1 221 ? 5.943 2.128 -14.790 1.00 96.06 221 ILE A CA 1
ATOM 1793 C C . ILE A 1 221 ? 6.969 1.130 -15.359 1.00 96.06 221 ILE A C 1
ATOM 1795 O O . ILE A 1 221 ? 8.142 1.461 -15.541 1.00 96.06 221 ILE A O 1
ATOM 1799 N N . THR A 1 222 ? 6.549 -0.094 -15.688 1.00 95.31 222 THR A N 1
ATOM 1800 C CA . THR A 1 222 ? 7.409 -1.164 -16.215 1.00 95.31 222 THR A CA 1
ATOM 1801 C C . THR A 1 222 ? 7.239 -1.311 -17.729 1.00 95.31 222 THR A C 1
ATOM 1803 O O . THR A 1 222 ? 6.241 -1.848 -18.209 1.00 95.31 222 THR A O 1
ATOM 1806 N N . ASN A 1 223 ? 8.225 -0.857 -18.499 1.00 95.31 223 ASN A N 1
ATOM 1807 C CA . ASN A 1 223 ? 8.280 -1.043 -19.949 1.00 95.31 223 ASN A CA 1
ATOM 1808 C C . ASN A 1 223 ? 9.736 -1.028 -20.440 1.00 95.31 223 ASN A C 1
ATOM 1810 O O . ASN A 1 223 ? 10.646 -0.596 -19.731 1.00 95.31 223 ASN A O 1
ATOM 1814 N N . ASP A 1 224 ? 9.965 -1.464 -21.681 1.00 96.56 224 ASP A N 1
ATOM 1815 C CA . ASP A 1 224 ? 11.306 -1.575 -22.274 1.00 96.56 224 ASP A CA 1
ATOM 1816 C C . ASP A 1 224 ? 12.133 -0.284 -22.173 1.00 96.56 224 ASP A C 1
ATOM 1818 O O . ASP A 1 224 ? 13.360 -0.334 -22.074 1.00 96.56 224 ASP A O 1
ATOM 1822 N N . LYS A 1 225 ? 11.483 0.887 -22.188 1.00 96.75 225 LYS A N 1
ATOM 1823 C CA . LYS A 1 225 ? 12.157 2.187 -22.138 1.00 96.75 225 LYS A CA 1
ATOM 1824 C C . LYS A 1 225 ? 12.540 2.579 -20.705 1.00 96.75 225 LYS A C 1
ATOM 1826 O O . LYS A 1 225 ? 13.677 3.017 -20.514 1.00 96.75 225 LYS A O 1
ATOM 1831 N N . THR A 1 226 ? 11.672 2.368 -19.709 1.00 96.62 226 THR A N 1
ATOM 1832 C CA . THR A 1 226 ? 12.030 2.584 -18.291 1.00 96.62 226 THR A CA 1
ATOM 1833 C C . THR A 1 226 ? 13.110 1.600 -17.846 1.00 96.62 226 THR A C 1
ATOM 1835 O O . THR A 1 226 ? 14.137 2.030 -17.318 1.00 96.62 226 THR A O 1
ATOM 1838 N N . PHE A 1 227 ? 12.975 0.314 -18.192 1.00 96.88 227 PHE A N 1
ATOM 1839 C CA . PHE A 1 227 ? 13.998 -0.710 -17.951 1.00 96.88 227 PHE A CA 1
ATOM 1840 C C . PHE A 1 227 ? 15.333 -0.379 -18.632 1.00 96.88 227 PHE A C 1
ATOM 1842 O O . PHE A 1 227 ? 16.381 -0.434 -17.989 1.00 96.88 227 PHE A O 1
ATOM 1849 N N . LYS A 1 228 ? 15.327 0.026 -19.911 1.00 97.69 228 LYS A N 1
ATOM 1850 C CA . LYS A 1 228 ? 16.549 0.428 -20.630 1.00 97.69 228 LYS A CA 1
ATOM 1851 C C . LYS A 1 228 ? 17.257 1.596 -19.952 1.00 97.69 228 LYS A C 1
ATOM 1853 O O . LYS A 1 228 ? 18.484 1.584 -19.869 1.00 97.69 228 LYS A O 1
ATOM 1858 N N . TYR A 1 229 ? 16.523 2.604 -19.485 1.00 98.00 229 TYR A N 1
ATOM 1859 C CA . TYR A 1 229 ? 17.108 3.751 -18.790 1.00 98.00 229 TYR A CA 1
ATOM 1860 C C . TYR A 1 229 ? 17.635 3.384 -17.398 1.00 98.00 229 TYR A C 1
ATOM 1862 O O . TYR A 1 229 ? 18.774 3.740 -17.090 1.00 98.00 229 TYR A O 1
ATOM 1870 N N . TYR A 1 230 ? 16.881 2.608 -16.615 1.00 96.44 230 TYR A N 1
AT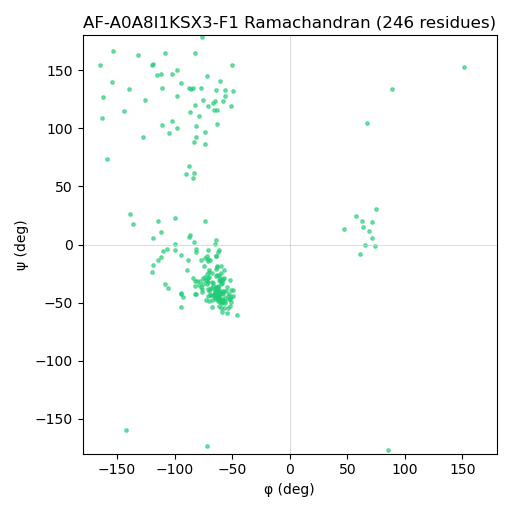OM 1871 C CA . TYR A 1 230 ? 17.317 2.069 -15.323 1.00 96.44 230 TYR A CA 1
ATOM 1872 C C . TYR A 1 230 ? 18.600 1.231 -15.450 1.00 96.44 230 TYR A C 1
ATOM 1874 O O . TYR A 1 230 ? 19.619 1.576 -14.852 1.00 96.44 230 TYR A O 1
ATOM 1882 N N . ASN A 1 231 ? 18.607 0.218 -16.324 1.00 95.62 231 ASN A N 1
ATOM 1883 C CA . ASN A 1 231 ? 19.770 -0.645 -16.571 1.00 95.62 231 ASN A CA 1
ATOM 1884 C C . ASN A 1 231 ? 20.975 0.116 -17.167 1.00 95.62 231 ASN A C 1
ATOM 1886 O O . ASN A 1 231 ? 22.109 -0.342 -17.056 1.00 95.62 231 ASN A O 1
ATOM 1890 N N . SER A 1 232 ? 20.753 1.287 -17.781 1.00 97.19 232 SER A N 1
ATOM 1891 C CA . SER A 1 232 ? 21.820 2.185 -18.263 1.00 97.19 232 SER A CA 1
ATOM 1892 C C . SER A 1 232 ? 22.316 3.182 -17.200 1.00 97.19 232 SER A C 1
ATOM 1894 O O . SER A 1 232 ? 23.055 4.105 -17.546 1.00 97.19 232 SER A O 1
ATOM 1896 N N . GLY A 1 233 ? 21.865 3.079 -15.944 1.00 94.69 233 GLY A N 1
ATOM 1897 C CA . GLY A 1 233 ? 22.202 4.017 -14.863 1.00 94.69 233 GLY A CA 1
ATOM 1898 C C . GLY A 1 233 ? 21.594 5.419 -15.015 1.00 94.69 233 GLY A C 1
ATOM 1899 O O . GLY A 1 233 ? 21.979 6.341 -14.298 1.00 94.69 233 GLY A O 1
ATOM 1900 N N . LYS A 1 234 ? 20.649 5.619 -15.943 1.00 96.25 234 LYS A N 1
ATOM 1901 C CA . LYS A 1 234 ? 20.067 6.933 -16.264 1.00 96.25 234 LYS A CA 1
ATOM 1902 C C . LYS A 1 234 ? 18.874 7.232 -15.360 1.00 96.25 234 LYS A C 1
ATOM 1904 O O . LYS A 1 234 ? 17.742 7.272 -15.836 1.00 96.25 234 LYS A O 1
ATOM 1909 N N . ALA A 1 235 ? 19.153 7.417 -14.066 1.00 94.06 235 ALA A N 1
ATOM 1910 C CA . ALA A 1 235 ? 18.155 7.600 -13.007 1.00 94.06 235 ALA A CA 1
ATOM 1911 C C . ALA A 1 235 ? 17.054 8.602 -13.392 1.00 94.06 235 ALA A C 1
ATOM 1913 O O . ALA A 1 235 ? 15.903 8.209 -13.569 1.00 94.06 235 ALA A O 1
ATOM 1914 N N . GLN A 1 236 ? 17.451 9.849 -13.661 1.00 95.88 236 GLN A N 1
ATOM 1915 C CA . GLN A 1 236 ? 16.556 10.936 -14.059 1.00 95.88 236 GLN A CA 1
ATOM 1916 C C . GLN A 1 236 ? 15.599 10.548 -15.200 1.00 95.88 236 GLN A C 1
ATOM 1918 O O . GLN A 1 236 ? 14.410 10.814 -15.106 1.00 95.88 236 GLN A O 1
ATOM 1923 N N . LEU A 1 237 ? 16.075 9.868 -16.251 1.00 96.69 237 LEU A N 1
ATOM 1924 C CA . LEU A 1 237 ? 15.249 9.596 -17.434 1.00 96.69 237 LEU A CA 1
ATOM 1925 C C . LEU A 1 237 ? 14.181 8.515 -17.218 1.00 96.69 237 LEU A C 1
ATOM 1927 O O . LEU A 1 237 ? 13.172 8.528 -17.923 1.00 96.69 237 LEU A O 1
ATOM 1931 N N . TRP A 1 238 ? 14.391 7.554 -16.307 1.00 96.31 238 TRP A N 1
ATOM 1932 C CA . TRP A 1 238 ? 13.310 6.628 -15.938 1.00 96.31 238 TRP A CA 1
ATOM 1933 C C . TRP A 1 238 ? 12.381 7.263 -14.902 1.00 96.31 238 TRP A C 1
ATOM 1935 O O . TRP A 1 238 ? 11.174 7.077 -14.996 1.00 96.31 238 TRP A O 1
ATOM 1945 N N . GLN A 1 239 ? 12.923 8.063 -13.982 1.00 96.12 239 GLN A N 1
ATOM 1946 C CA . GLN A 1 239 ? 12.172 8.804 -12.964 1.00 96.12 239 GLN A CA 1
ATOM 1947 C C . GLN A 1 239 ? 11.183 9.801 -13.594 1.00 96.12 239 GLN A C 1
ATOM 1949 O O . GLN A 1 239 ? 9.987 9.742 -13.315 1.00 96.12 239 GLN A O 1
ATOM 1954 N N . GLU A 1 240 ? 11.642 10.622 -14.543 1.00 94.62 240 GLU A N 1
ATOM 1955 C CA . GLU A 1 240 ? 10.809 11.524 -15.358 1.00 94.62 240 GLU A CA 1
ATOM 1956 C C . GLU A 1 240 ? 9.722 10.786 -16.154 1.00 94.62 240 GLU A C 1
ATOM 1958 O O . GLU A 1 240 ? 8.670 11.355 -16.425 1.00 94.62 240 GLU A O 1
ATOM 1963 N N . MET A 1 241 ? 9.961 9.527 -16.540 1.00 93.88 241 MET A N 1
ATOM 1964 C CA . MET A 1 241 ? 8.995 8.728 -17.300 1.00 93.88 241 MET A CA 1
ATOM 1965 C C . MET A 1 241 ? 7.893 8.096 -16.451 1.00 93.88 241 MET A C 1
ATOM 1967 O O . MET A 1 241 ? 6.802 7.891 -16.973 1.00 93.88 241 MET A O 1
ATOM 1971 N N . VAL A 1 242 ? 8.179 7.751 -15.192 1.00 94.50 242 VAL A N 1
ATOM 1972 C CA . VAL A 1 242 ? 7.210 7.097 -14.289 1.00 94.50 242 VAL A CA 1
ATOM 1973 C C . VAL A 1 242 ? 6.544 8.064 -13.315 1.00 94.50 242 VAL A C 1
ATOM 1975 O O . VAL A 1 242 ? 5.653 7.665 -12.573 1.00 94.50 242 VAL A O 1
ATOM 1978 N N . THR A 1 243 ? 6.964 9.330 -13.312 1.00 94.00 243 THR A N 1
ATOM 1979 C CA . THR A 1 243 ? 6.291 10.405 -12.580 1.00 94.00 243 THR A CA 1
ATOM 1980 C C . THR A 1 243 ? 4.967 10.732 -13.272 1.00 94.00 243 THR A C 1
ATOM 1982 O O . THR A 1 243 ? 4.994 11.162 -14.429 1.00 94.00 243 THR A O 1
ATOM 1985 N N . PRO A 1 244 ? 3.807 10.585 -12.606 1.00 85.88 244 PRO A N 1
ATOM 1986 C CA . PRO A 1 244 ? 2.537 11.003 -13.182 1.00 85.88 244 PRO A CA 1
ATOM 1987 C C . PRO A 1 244 ? 2.542 12.508 -13.465 1.00 85.88 244 PRO A C 1
ATOM 1989 O O . PRO A 1 244 ? 3.035 13.304 -12.663 1.00 85.88 244 PRO A O 1
ATOM 1992 N N . ALA A 1 245 ? 1.958 12.920 -14.590 1.00 75.75 245 ALA A N 1
ATOM 1993 C CA . ALA A 1 245 ? 1.752 14.336 -14.862 1.00 75.75 245 ALA A CA 1
ATOM 1994 C C . ALA A 1 245 ? 0.799 14.919 -13.806 1.00 75.75 245 ALA A C 1
ATOM 1996 O O . ALA A 1 245 ? -0.362 14.516 -13.733 1.00 75.75 245 ALA A O 1
ATOM 1997 N N . VAL A 1 246 ? 1.287 15.862 -12.993 1.00 61.00 246 VAL A N 1
ATOM 1998 C CA . VAL A 1 246 ? 0.487 16.515 -11.946 1.00 61.00 246 VAL A CA 1
ATOM 1999 C C . VAL A 1 246 ? -0.664 17.283 -12.598 1.00 61.00 246 VAL A C 1
ATOM 2001 O O . VAL A 1 246 ? -0.460 18.367 -13.150 1.00 61.00 246 VAL A O 1
ATOM 2004 N N . GLN A 1 247 ? -1.875 16.730 -12.519 1.00 49.22 247 GLN A N 1
ATOM 2005 C CA . GLN A 1 247 ? -3.095 17.491 -12.768 1.00 49.22 247 GLN A CA 1
ATOM 2006 C C . GLN A 1 247 ? -3.234 18.533 -11.651 1.00 49.22 247 GLN A C 1
ATOM 2008 O O . GLN A 1 247 ? -3.225 18.189 -10.470 1.00 49.22 247 GLN A O 1
ATOM 2013 N N . ARG A 1 248 ? -3.288 19.804 -12.051 1.00 38.56 248 ARG A N 1
ATOM 2014 C CA . ARG A 1 248 ? -3.519 20.976 -11.199 1.00 38.56 248 ARG A CA 1
ATOM 2015 C C . ARG A 1 248 ? -4.901 21.548 -11.480 1.00 38.56 248 ARG A C 1
ATOM 2017 O O . ARG A 1 248 ? -5.306 21.456 -12.661 1.00 38.56 248 ARG A O 1
#

Secondary structure (DSSP, 8-state):
------------------SSBSSTT-GGGBHHHHHHHHHHHHHHHT--SHHHHHHHHHHHSHHHHHHHHHHHHHHHHSTTTS---B-GGGTSB---GGG---TTT---TTS-SSS-HHHHHHHHHHHHHHHHHTT-HHHHHHHHHHHHHHHHHTTSTTGGGT--TT-TTSTTHHHHHHHHHHHHGGGG---S-----TT--SHHHHHHHHHHHHGGGHHHHSSHHHHHHHHTT-HHHHHHHHSPP---

Radius of gyration: 18.04 Å; Cα contacts (8 Å, |Δi|>4): 364; chains: 1; bounding box: 43×41×48 Å

Solvent-accessible surface area (backbone atoms only — not comparable to full-atom values): 13239 Å² total; per-residue (Å²): 137,82,88,82,80,74,88,80,90,82,84,92,72,88,86,76,92,55,66,42,43,80,41,54,86,39,48,80,38,7,52,58,59,36,55,54,50,38,52,51,47,23,38,57,69,58,37,92,40,71,68,40,42,52,53,46,53,52,59,63,35,65,73,41,32,52,32,21,32,40,17,39,26,41,38,72,72,38,47,89,48,16,62,59,30,65,19,80,92,65,80,38,76,50,49,44,39,32,42,13,29,19,63,85,82,52,21,12,69,85,76,33,69,66,58,8,9,49,56,47,18,36,48,27,41,53,52,11,52,49,25,49,74,72,66,40,50,66,56,14,29,19,26,40,14,34,13,50,34,23,42,48,32,19,51,32,26,41,28,10,58,47,55,52,45,74,38,87,83,40,68,42,44,55,42,55,50,36,70,44,43,50,79,48,49,83,79,69,72,62,62,65,88,76,95,72,67,87,85,60,86,49,64,51,52,49,29,43,50,35,8,58,64,15,30,73,52,27,64,63,55,62,41,76,64,34,36,52,26,50,78,65,71,36,57,67,68,25,50,67,59,53,52,75,82,79,86,127

pLDDT: mean 83.08, std 19.3, range [27.23, 98.62]

Mean predicted aligned error: 8.15 Å

Nearest PDB structures (foldseek):
  2ffz-assembly1_A  TM=9.155E-01  e=7.324E-13  Bacillus cereus
  1ah7-assembly1_A  TM=9.245E-01  e=1.155E-12  Bacillus cereus
  2huc-assembly1_A  TM=9.317E-01  e=1.588E-12  Bacillus cereus
  2fgn-assembly1_A  TM=9.316E-01  e=4.525E-12  Bacillus cereus
  1p6e-assembly1_A  TM=9.213E-01  e=7.466E-12  Bacillus cereus

Sequence (248 aa):
YAHLDQIDLNENDPITARWSAEAPYHSDKSTHLWIAKQAIEIMKTESNIEANKQAVDFLNYPQYKDLFSKGLYDADYNAEFNDGGTGIGGVFKGGWKSHFYDPDTKENYRGETNPTALTQGKKYFYESGEHLRNKDYEKAFYYLGVATHYFTDATQPMHAANFTAIDTRAIKYHSYFENYVTTIQNQFAVNTGGNYNNSLSTPEEWIDYAARVAKPEIQNITNDKTFKYYNSGKAQLWQEMVTPAVQR

Foldseek 3Di:
DDPPPDPDPDDDDDDDFFFQLRDLPDLLRHVLLVVVVLVLLQLVVVVPDVVSVVVSVQCPPVLLVSLLSVLLNCLQPPCVRQVQDQDPPNPRTTNNQLLAAALVQCGGLVSDVPSHLLVLLQVLQVVLVVCVVVVVSSSNSNSPSNSSNSLVSLLAQCSNVNNDCCPPLAHNLVSVVNVLCSVCVVLVRDNYDDPDDPVDDGSSSSSSVSSVVNNVLVCQLDDNQLSVCNVVVVSVRNSVSNDDDDDD